Protein AF-A0A7S1U9K5-F1 (afdb_monomer)

Structure (mmCIF, N/CA/C/O backbone):
data_AF-A0A7S1U9K5-F1
#
_entry.id   AF-A0A7S1U9K5-F1
#
loop_
_atom_site.group_PDB
_atom_site.id
_atom_site.type_symbol
_atom_site.label_atom_id
_atom_site.label_alt_id
_atom_site.label_comp_id
_atom_site.label_asym_id
_atom_site.label_entity_id
_atom_site.label_seq_id
_atom_site.pdbx_PDB_ins_code
_atom_site.Cartn_x
_atom_site.Cartn_y
_atom_site.Cartn_z
_atom_site.occupancy
_atom_site.B_iso_or_equiv
_atom_site.auth_seq_id
_atom_site.auth_comp_id
_atom_site.auth_asym_id
_atom_site.auth_atom_id
_atom_site.pdbx_PDB_model_num
ATOM 1 N N . MET A 1 1 ? 33.711 -9.982 -11.109 1.00 33.00 1 MET A N 1
ATOM 2 C CA . MET A 1 1 ? 34.205 -9.141 -10.002 1.00 33.00 1 MET A CA 1
ATOM 3 C C . MET A 1 1 ? 34.050 -7.705 -10.458 1.00 33.00 1 MET A C 1
ATOM 5 O O . MET A 1 1 ? 34.796 -7.292 -11.331 1.00 33.00 1 MET A O 1
ATOM 9 N N . LEU A 1 2 ? 32.997 -7.029 -10.000 1.00 31.91 2 LEU A N 1
ATOM 10 C CA . LEU A 1 2 ? 32.741 -5.617 -10.294 1.00 31.91 2 LEU A CA 1
ATOM 11 C C . LEU A 1 2 ? 33.390 -4.796 -9.175 1.00 31.91 2 LEU A C 1
ATOM 13 O O . LEU A 1 2 ? 33.210 -5.133 -8.004 1.00 31.91 2 LEU A O 1
ATOM 17 N N . GLU A 1 3 ? 34.183 -3.787 -9.530 1.00 29.98 3 GLU A N 1
ATOM 18 C CA . GLU A 1 3 ? 34.775 -2.869 -8.554 1.00 29.98 3 GLU A CA 1
ATOM 19 C C . GLU A 1 3 ? 33.681 -2.014 -7.880 1.00 29.98 3 GLU A C 1
ATOM 21 O O . GLU A 1 3 ? 32.739 -1.589 -8.555 1.00 29.98 3 GLU A O 1
ATOM 26 N N . PRO A 1 4 ? 33.780 -1.758 -6.563 1.00 38.41 4 PRO A N 1
ATOM 27 C CA . PRO A 1 4 ? 32.801 -0.963 -5.825 1.00 38.41 4 PRO A CA 1
ATOM 28 C C . PRO A 1 4 ? 32.848 0.515 -6.241 1.00 38.41 4 PRO A C 1
ATOM 30 O O . PRO A 1 4 ? 33.920 1.120 -6.330 1.00 38.41 4 PRO A O 1
ATOM 33 N N . ARG A 1 5 ? 31.676 1.124 -6.467 1.00 48.53 5 ARG A N 1
ATOM 34 C CA . ARG A 1 5 ? 31.528 2.574 -6.671 1.00 48.53 5 ARG A CA 1
ATOM 35 C C . ARG A 1 5 ? 31.584 3.255 -5.303 1.00 48.53 5 ARG A C 1
ATOM 37 O O . ARG A 1 5 ? 30.569 3.602 -4.709 1.00 48.53 5 ARG A O 1
ATOM 44 N N . THR A 1 6 ? 32.802 3.483 -4.827 1.00 52.81 6 THR A N 1
ATOM 45 C CA . THR A 1 6 ? 33.149 3.882 -3.450 1.00 52.81 6 THR A CA 1
ATOM 46 C C . THR A 1 6 ? 32.502 5.168 -2.902 1.00 52.81 6 THR A C 1
ATOM 48 O O . THR A 1 6 ? 32.623 5.428 -1.708 1.00 52.81 6 THR A O 1
ATOM 51 N N . GLY A 1 7 ? 31.800 5.963 -3.718 1.00 56.38 7 GLY A N 1
ATOM 52 C CA . GLY A 1 7 ? 31.061 7.153 -3.270 1.00 56.38 7 GLY A CA 1
ATOM 53 C C . GLY A 1 7 ? 29.559 6.938 -3.044 1.00 56.38 7 GLY A C 1
ATOM 54 O O . GLY A 1 7 ? 29.008 7.471 -2.081 1.00 56.38 7 GLY A O 1
ATOM 55 N N . ASP A 1 8 ? 28.898 6.146 -3.893 1.00 58.78 8 ASP A N 1
ATOM 56 C CA . ASP A 1 8 ? 27.451 5.901 -3.787 1.00 58.78 8 ASP A CA 1
ATOM 57 C C . ASP A 1 8 ? 27.142 4.867 -2.695 1.00 58.78 8 ASP A C 1
ATOM 59 O O . ASP A 1 8 ? 26.154 5.008 -1.973 1.00 58.78 8 ASP A O 1
ATOM 63 N N . ASP A 1 9 ? 28.029 3.890 -2.494 1.00 68.50 9 ASP A N 1
ATOM 64 C CA . ASP A 1 9 ? 27.824 2.778 -1.559 1.00 68.50 9 ASP A CA 1
ATOM 65 C C . ASP A 1 9 ? 27.602 3.251 -0.109 1.00 68.50 9 ASP A C 1
ATOM 67 O O . ASP A 1 9 ? 26.775 2.691 0.611 1.00 68.50 9 ASP A O 1
ATOM 71 N N . ALA A 1 10 ? 28.277 4.324 0.323 1.00 73.50 10 ALA A N 1
ATOM 72 C CA . ALA A 1 10 ? 28.108 4.884 1.667 1.00 73.50 10 ALA A CA 1
ATOM 73 C C . ALA A 1 10 ? 26.711 5.497 1.868 1.00 73.50 10 ALA A C 1
ATOM 75 O O . ALA A 1 10 ? 26.058 5.257 2.884 1.00 73.50 10 ALA A O 1
ATOM 76 N N . ALA A 1 11 ? 26.213 6.244 0.877 1.00 69.38 11 ALA A N 1
ATOM 77 C CA . ALA A 1 11 ? 24.880 6.833 0.946 1.00 69.38 11 ALA A CA 1
ATOM 78 C C . ALA A 1 11 ? 23.782 5.759 0.917 1.00 69.38 11 ALA A C 1
ATOM 80 O O . ALA A 1 11 ? 22.772 5.906 1.613 1.00 69.38 11 ALA A O 1
ATOM 81 N N . GLN A 1 12 ? 23.999 4.684 0.152 1.00 70.94 12 GLN A N 1
ATOM 82 C CA . GLN A 1 12 ? 23.108 3.528 0.108 1.00 70.94 12 GLN A CA 1
ATOM 83 C C . GLN A 1 12 ? 23.080 2.776 1.443 1.00 70.94 12 GLN A C 1
ATOM 85 O O . GLN A 1 12 ? 22.001 2.484 1.958 1.00 70.94 12 GLN A O 1
ATOM 90 N N . LEU A 1 13 ? 24.253 2.523 2.033 1.00 75.69 13 LEU A N 1
ATOM 91 C CA . LEU A 1 13 ? 24.392 1.885 3.344 1.00 75.69 13 LEU A CA 1
ATOM 92 C C . LEU A 1 13 ? 23.670 2.663 4.446 1.00 75.69 13 LEU A C 1
ATOM 94 O O . LEU A 1 13 ? 22.984 2.054 5.264 1.00 75.69 13 LEU A O 1
ATOM 98 N N . ASP A 1 14 ? 23.770 3.991 4.450 1.00 74.56 14 ASP A N 1
ATOM 99 C CA . ASP A 1 14 ? 23.079 4.823 5.438 1.00 74.56 14 ASP A CA 1
ATOM 100 C C . ASP A 1 14 ? 21.552 4.723 5.320 1.00 74.56 14 ASP A C 1
ATOM 102 O O . ASP A 1 14 ? 20.873 4.577 6.333 1.00 74.56 14 ASP A O 1
ATOM 106 N N . VAL A 1 15 ? 20.997 4.744 4.099 1.00 71.12 15 VAL A N 1
ATOM 107 C CA . VAL A 1 15 ? 19.545 4.565 3.891 1.00 71.12 15 VAL A CA 1
ATOM 108 C C . VAL A 1 15 ? 19.099 3.177 4.341 1.00 71.12 15 VAL A C 1
ATOM 110 O O . VAL A 1 15 ? 18.067 3.047 4.997 1.00 71.12 15 VAL A O 1
ATOM 113 N N . CYS A 1 16 ? 19.872 2.139 4.016 1.00 74.81 16 CYS A N 1
ATOM 114 C CA . CYS A 1 16 ? 19.584 0.779 4.461 1.00 74.81 16 CYS A CA 1
ATOM 115 C C . CYS A 1 16 ? 19.591 0.670 5.992 1.00 74.81 16 CYS A C 1
ATOM 117 O O . CYS A 1 16 ? 18.677 0.066 6.543 1.00 74.81 16 CYS A O 1
ATOM 119 N N . ARG A 1 17 ? 20.546 1.305 6.684 1.00 76.69 17 ARG A N 1
ATOM 120 C CA . ARG A 1 17 ? 20.589 1.337 8.157 1.00 76.69 17 ARG A CA 1
ATOM 121 C C . ARG A 1 17 ? 19.414 2.098 8.769 1.00 76.69 17 ARG A C 1
ATOM 123 O O . ARG A 1 17 ? 18.812 1.607 9.720 1.00 76.69 17 ARG A O 1
ATOM 130 N N . GLU A 1 18 ? 19.066 3.270 8.230 1.00 75.19 18 GLU A N 1
ATOM 131 C CA . GLU A 1 18 ? 17.891 4.037 8.679 1.00 75.19 18 GLU A CA 1
ATOM 132 C C . GLU A 1 18 ? 16.603 3.203 8.510 1.00 75.19 18 GLU A C 1
ATOM 134 O O . GLU A 1 18 ? 15.740 3.190 9.390 1.00 75.19 18 GLU A O 1
ATOM 139 N N . LEU A 1 19 ? 16.498 2.436 7.419 1.00 72.56 19 LEU A N 1
ATOM 140 C CA . LEU A 1 19 ? 15.381 1.519 7.189 1.00 72.56 19 LEU A CA 1
ATOM 141 C C . LEU A 1 19 ? 15.377 0.307 8.109 1.00 72.56 19 LEU A C 1
ATOM 143 O O . LEU A 1 19 ? 14.311 -0.074 8.577 1.00 72.56 19 LEU A O 1
ATOM 147 N N . GLU A 1 20 ? 16.526 -0.310 8.370 1.00 74.44 20 GLU A N 1
ATOM 148 C CA . GLU A 1 20 ? 16.632 -1.415 9.326 1.00 74.44 20 GLU A CA 1
ATOM 149 C C . GLU A 1 20 ? 16.198 -0.972 10.725 1.00 74.44 20 GLU A C 1
ATOM 151 O O . GLU A 1 20 ? 15.461 -1.704 11.383 1.00 74.44 20 GLU A O 1
ATOM 156 N N . GLY A 1 21 ? 16.552 0.252 11.135 1.00 68.38 21 GLY A N 1
ATOM 157 C CA . GLY A 1 21 ? 16.063 0.853 12.377 1.00 68.38 21 GLY A CA 1
ATOM 158 C C . GLY A 1 21 ? 14.537 0.991 12.413 1.00 68.38 21 GLY A C 1
ATOM 159 O O . GLY A 1 21 ? 13.909 0.621 13.402 1.00 68.38 21 GLY A O 1
ATOM 160 N N . LEU A 1 22 ? 13.925 1.453 11.318 1.00 64.44 22 LEU A N 1
ATOM 161 C CA . LEU A 1 22 ? 12.466 1.587 11.202 1.00 64.44 22 LEU A CA 1
ATOM 162 C C . LEU A 1 22 ? 11.731 0.243 11.115 1.00 64.44 22 LEU A C 1
ATOM 164 O O . LEU A 1 22 ? 10.637 0.113 11.657 1.00 64.44 22 LEU A O 1
ATOM 168 N N . VAL A 1 23 ? 12.310 -0.758 10.447 1.00 65.56 23 VAL A N 1
ATOM 169 C CA . VAL A 1 23 ? 11.737 -2.111 10.366 1.00 65.56 23 VAL A CA 1
ATOM 170 C C . VAL A 1 23 ? 11.814 -2.797 11.728 1.00 65.56 23 VAL A C 1
ATOM 172 O O . VAL A 1 23 ? 10.798 -3.291 12.204 1.00 65.56 23 VAL A O 1
ATOM 175 N N . ALA A 1 24 ? 12.971 -2.755 12.396 1.00 64.12 24 ALA A N 1
ATOM 176 C CA . ALA A 1 24 ? 13.125 -3.284 13.751 1.00 64.12 24 ALA A CA 1
ATOM 177 C C . ALA A 1 24 ? 12.199 -2.572 14.748 1.00 64.12 24 ALA A C 1
ATOM 179 O O . ALA A 1 24 ? 11.659 -3.199 15.661 1.00 64.12 24 ALA A O 1
ATOM 180 N N . TRP A 1 25 ? 11.976 -1.268 14.559 1.00 60.56 25 TRP A N 1
ATOM 181 C CA . TRP A 1 25 ? 10.970 -0.535 15.313 1.00 60.56 25 TRP A CA 1
ATOM 182 C C . TRP A 1 25 ? 9.553 -1.037 15.032 1.00 60.56 25 TRP A C 1
ATOM 184 O O . TRP A 1 25 ? 8.848 -1.354 15.980 1.00 60.56 25 TRP A O 1
ATOM 194 N N . GLY A 1 26 ? 9.139 -1.157 13.768 1.00 57.16 26 GLY A N 1
ATOM 195 C CA . GLY A 1 26 ? 7.815 -1.688 13.433 1.00 57.16 26 GLY A CA 1
ATOM 196 C C . GLY A 1 26 ? 7.591 -3.072 14.050 1.00 57.16 26 GLY A C 1
ATOM 197 O O . GLY A 1 26 ? 6.560 -3.320 14.672 1.00 57.16 26 GLY A O 1
ATOM 198 N N . ASP A 1 27 ? 8.596 -3.943 13.973 1.00 52.94 27 ASP A N 1
ATOM 199 C CA . ASP A 1 27 ? 8.534 -5.288 14.547 1.00 52.94 27 ASP A CA 1
ATOM 200 C C . ASP A 1 27 ? 8.436 -5.274 16.087 1.00 52.94 27 ASP A C 1
ATOM 202 O O . ASP A 1 27 ? 7.728 -6.105 16.658 1.00 52.94 27 ASP A O 1
ATOM 206 N N . SER A 1 28 ? 9.085 -4.318 16.767 1.00 53.06 28 SER A N 1
ATOM 207 C CA . SER A 1 28 ? 9.100 -4.221 18.240 1.00 53.06 28 SER A CA 1
ATOM 208 C C . SER A 1 28 ? 7.936 -3.427 18.841 1.00 53.06 28 SER A C 1
ATOM 210 O O . SER A 1 28 ? 7.425 -3.812 19.889 1.00 53.06 28 SER A O 1
ATOM 212 N N . ALA A 1 29 ? 7.485 -2.353 18.192 1.00 47.97 29 ALA A N 1
ATOM 213 C CA . ALA A 1 29 ? 6.406 -1.490 18.674 1.00 47.97 29 ALA A CA 1
ATOM 214 C C . ALA A 1 29 ? 5.014 -2.100 18.490 1.00 47.97 29 ALA A C 1
ATOM 216 O O . ALA A 1 29 ? 4.069 -1.678 19.154 1.00 47.97 29 ALA A O 1
ATOM 217 N N . HIS A 1 30 ? 4.877 -3.084 17.600 1.00 45.81 30 HIS A N 1
ATOM 218 C CA . HIS A 1 30 ? 3.568 -3.622 17.253 1.00 45.81 30 HIS A CA 1
ATOM 219 C C . HIS A 1 30 ? 3.383 -5.119 17.442 1.00 45.81 30 HIS A C 1
ATOM 221 O O . HIS A 1 30 ? 2.262 -5.574 17.237 1.00 45.81 30 HIS A O 1
ATOM 227 N N . GLY A 1 31 ? 4.414 -5.914 17.757 1.00 36.41 31 GLY A N 1
ATOM 228 C CA . GLY A 1 31 ? 4.261 -7.364 17.608 1.00 36.41 31 GLY A CA 1
ATOM 229 C C . GLY A 1 31 ? 3.650 -7.679 16.234 1.00 36.41 31 GLY A C 1
ATOM 230 O O . GLY A 1 31 ? 2.678 -8.416 16.133 1.00 36.41 31 GLY A O 1
ATOM 231 N N . LEU A 1 32 ? 4.137 -7.040 15.158 1.00 40.50 32 LEU A N 1
ATOM 232 C CA . LEU A 1 32 ? 3.556 -7.166 13.808 1.00 40.50 32 LEU A CA 1
ATOM 233 C C . LEU A 1 32 ? 3.624 -8.606 13.280 1.00 40.50 32 LEU A C 1
ATOM 235 O O . LEU A 1 32 ? 2.853 -8.977 12.393 1.00 40.50 32 LEU A O 1
ATOM 239 N N . GLY A 1 33 ? 4.481 -9.435 13.884 1.00 38.38 33 GLY A N 1
ATOM 240 C CA . GLY A 1 33 ? 4.427 -10.886 13.767 1.00 38.38 33 GLY A CA 1
ATOM 241 C C . GLY A 1 33 ? 3.076 -11.460 14.199 1.00 38.38 33 GLY A C 1
ATOM 242 O O . GLY A 1 33 ? 2.558 -12.303 13.49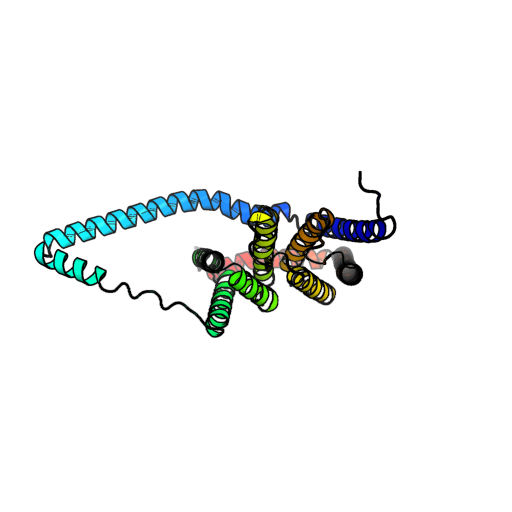1 1.00 38.38 33 GLY A O 1
ATOM 243 N N . GLU A 1 34 ? 2.456 -10.958 15.268 1.00 37.66 34 GLU A N 1
ATOM 244 C CA . GLU A 1 34 ? 1.135 -11.351 15.775 1.00 37.66 34 GLU A CA 1
ATOM 245 C C . GLU A 1 34 ? -0.034 -10.578 15.156 1.00 37.66 34 GLU A C 1
ATOM 247 O O . GLU A 1 34 ? -1.129 -11.114 15.133 1.00 37.66 34 GLU A O 1
ATOM 252 N N . ALA A 1 35 ? 0.129 -9.373 14.601 1.00 39.28 35 ALA A N 1
ATOM 253 C CA . ALA A 1 35 ? -0.955 -8.695 13.863 1.00 39.28 35 ALA A CA 1
ATOM 254 C C . ALA A 1 35 ? -1.113 -9.244 12.426 1.00 39.28 35 ALA A C 1
ATOM 256 O O . ALA A 1 35 ? -2.222 -9.493 11.953 1.00 39.28 35 ALA A O 1
ATOM 257 N N . SER A 1 36 ? 0.006 -9.533 11.753 1.00 38.38 36 SER A N 1
ATOM 258 C CA . SER A 1 36 ? 0.017 -10.242 10.467 1.00 38.38 36 SER A CA 1
ATOM 259 C C . SER A 1 36 ? -0.261 -11.739 10.650 1.00 38.38 36 SER A C 1
ATOM 261 O O . SER A 1 36 ? -1.028 -12.319 9.878 1.00 38.38 36 SER A O 1
ATOM 263 N N . ALA A 1 37 ? 0.259 -12.367 11.719 1.00 38.47 37 ALA A N 1
ATOM 264 C CA . ALA A 1 37 ? -0.172 -13.713 12.080 1.00 38.47 37 ALA A CA 1
ATOM 265 C C . ALA A 1 37 ? -1.585 -13.736 12.645 1.00 38.47 37 ALA A C 1
ATOM 267 O O . ALA A 1 37 ? -2.216 -14.739 12.430 1.00 38.47 37 ALA A O 1
ATOM 268 N N . SER A 1 38 ? -2.160 -12.709 13.272 1.00 38.88 38 SER A N 1
ATOM 269 C CA . SER A 1 38 ? -3.581 -12.746 13.663 1.00 38.88 38 SER A CA 1
ATOM 270 C C . SER A 1 38 ? -4.474 -12.575 12.445 1.00 38.88 38 SER A C 1
ATOM 272 O O . SER A 1 38 ? -5.377 -13.378 12.282 1.00 38.88 38 SER A O 1
ATOM 274 N N . LEU A 1 39 ? -4.162 -11.707 11.479 1.00 39.94 39 LEU A N 1
ATOM 275 C CA . LEU A 1 39 ? -4.858 -11.732 10.182 1.00 39.94 39 LEU A CA 1
ATOM 276 C C . LEU A 1 39 ? -4.681 -13.081 9.439 1.00 39.94 39 LEU A C 1
ATOM 278 O O . LEU A 1 39 ? -5.606 -13.535 8.767 1.00 39.94 39 LEU A O 1
ATOM 282 N N . GLY A 1 40 ? -3.544 -13.771 9.611 1.00 37.84 40 GLY A N 1
ATOM 283 C CA . GLY A 1 40 ? -3.282 -15.123 9.084 1.00 37.84 40 GLY A CA 1
ATOM 284 C C . GLY A 1 40 ? -3.789 -16.310 9.934 1.00 37.84 40 GLY A C 1
ATOM 285 O O . GLY A 1 40 ? -3.977 -17.405 9.410 1.00 37.84 40 GLY A O 1
ATOM 286 N N . VAL A 1 41 ? -4.044 -16.119 11.229 1.00 38.00 41 VAL A N 1
ATOM 287 C CA . VAL A 1 41 ? -4.535 -17.108 12.216 1.00 38.00 41 VAL A CA 1
ATOM 288 C C . VAL A 1 41 ? -6.059 -17.035 12.305 1.00 38.00 41 VAL A C 1
ATOM 290 O O . VAL A 1 41 ? -6.718 -18.053 12.522 1.00 38.00 41 VAL A O 1
ATOM 293 N N . TRP A 1 42 ? -6.637 -15.870 12.003 1.00 41.41 42 TRP A N 1
ATOM 294 C CA . TRP A 1 42 ? -8.034 -15.752 11.601 1.00 41.41 42 TRP A CA 1
ATOM 295 C C . TRP A 1 42 ? -8.258 -16.515 10.293 1.00 41.41 42 TRP A C 1
ATOM 297 O O . TRP A 1 42 ? -9.177 -17.316 10.228 1.00 41.41 42 TRP A O 1
ATOM 307 N N . ALA A 1 43 ? -7.370 -16.390 9.299 1.00 38.78 43 ALA A N 1
ATOM 308 C CA . ALA A 1 43 ? -7.485 -17.160 8.059 1.00 38.78 43 ALA A CA 1
ATOM 309 C C . ALA A 1 43 ? -7.346 -18.681 8.276 1.00 38.78 43 ALA A C 1
ATOM 311 O O . ALA A 1 43 ? -8.148 -19.431 7.744 1.00 38.78 43 ALA A O 1
ATOM 312 N N . SER A 1 44 ? -6.405 -19.170 9.091 1.00 39.28 44 SER A N 1
ATOM 313 C CA . SER A 1 44 ? -6.182 -20.623 9.225 1.00 39.28 44 SER A CA 1
ATOM 314 C C . SER A 1 44 ? -7.169 -21.353 10.147 1.00 39.28 44 SER A C 1
ATOM 316 O O . SER A 1 44 ? -7.506 -22.505 9.869 1.00 39.28 44 SER A O 1
ATOM 318 N N . SER A 1 45 ? -7.681 -20.706 11.203 1.00 43.44 45 SER A N 1
ATOM 319 C CA . SER A 1 45 ? -8.745 -21.289 12.040 1.00 43.44 45 SER A CA 1
ATOM 320 C C . SER A 1 45 ? -10.143 -21.100 11.434 1.00 43.44 45 SER A C 1
ATOM 322 O O . SER A 1 45 ? -10.985 -21.995 11.559 1.00 43.44 45 SER A O 1
ATOM 324 N N . GLU A 1 46 ? -10.387 -20.009 10.691 1.00 46.66 46 GLU A N 1
ATOM 325 C CA . GLU A 1 46 ? -11.619 -19.847 9.915 1.00 46.66 46 GLU A CA 1
ATOM 326 C C . GLU A 1 46 ? -11.614 -20.652 8.616 1.00 46.66 46 GLU A C 1
ATOM 328 O O . GLU A 1 46 ? -12.692 -21.052 8.208 1.00 46.66 46 GLU A O 1
ATOM 333 N N . ASP A 1 47 ? -10.484 -20.964 7.973 1.00 44.78 47 ASP A N 1
ATOM 334 C CA . ASP A 1 47 ? -10.474 -21.788 6.749 1.00 44.78 47 ASP A CA 1
ATOM 335 C C . ASP A 1 47 ? -10.925 -23.232 7.028 1.00 44.78 47 ASP A C 1
ATOM 337 O O . ASP A 1 47 ? -11.579 -23.857 6.188 1.00 44.78 47 ASP A O 1
ATOM 341 N N . GLU A 1 48 ? -10.674 -23.771 8.228 1.00 50.81 48 GLU A N 1
ATOM 342 C CA . GLU A 1 48 ? -11.225 -25.070 8.637 1.00 50.81 48 GLU A CA 1
ATOM 343 C C . GLU A 1 48 ? -12.737 -25.017 8.917 1.00 50.81 48 GLU A C 1
ATOM 345 O O . GLU A 1 48 ? -13.465 -25.957 8.569 1.00 50.81 48 GLU A O 1
ATOM 350 N N . LEU A 1 49 ? -13.228 -23.928 9.514 1.00 52.38 49 LEU A N 1
ATOM 351 C CA . LEU A 1 49 ? -14.656 -23.696 9.770 1.00 52.38 49 LEU A CA 1
ATOM 352 C C . LEU A 1 49 ? -15.415 -23.360 8.475 1.00 52.38 49 LEU A C 1
ATOM 354 O O . LEU A 1 49 ? -16.438 -23.975 8.188 1.00 52.38 49 LEU A O 1
ATOM 358 N N . ALA A 1 50 ? -14.859 -22.504 7.624 1.00 54.91 50 ALA A N 1
ATOM 359 C CA . ALA A 1 50 ? -15.366 -22.133 6.310 1.00 54.91 50 ALA A CA 1
ATOM 360 C C . ALA A 1 50 ? -15.308 -23.302 5.322 1.00 54.91 50 ALA A C 1
ATOM 362 O O . ALA A 1 50 ? -16.200 -23.433 4.494 1.00 54.91 50 ALA A O 1
ATOM 363 N N . SER A 1 51 ? -14.336 -24.215 5.425 1.00 62.16 51 SER A N 1
ATOM 364 C CA . SER A 1 51 ? -14.331 -25.472 4.657 1.00 62.16 51 SER A CA 1
ATOM 365 C C . SER A 1 51 ? -15.488 -26.392 5.063 1.00 62.16 51 SER A C 1
ATOM 367 O O . SER A 1 51 ? -16.139 -27.002 4.207 1.00 62.16 51 SER A O 1
ATOM 369 N N . LYS A 1 52 ? -15.805 -26.469 6.363 1.00 70.00 52 LYS A N 1
ATOM 370 C CA . LYS A 1 52 ? -16.957 -27.236 6.867 1.00 70.00 52 LYS A CA 1
ATOM 371 C C . LYS A 1 52 ? -18.285 -26.572 6.497 1.00 70.00 52 LYS A C 1
ATOM 373 O O . LYS A 1 52 ? -19.198 -27.274 6.057 1.00 70.00 52 LYS A O 1
ATOM 378 N N . ASP A 1 53 ? -18.377 -25.251 6.581 1.00 70.50 53 ASP A N 1
ATOM 379 C CA . ASP A 1 53 ? -19.592 -24.506 6.252 1.00 70.50 53 ASP A CA 1
ATOM 380 C C . ASP A 1 53 ? -19.816 -24.382 4.741 1.00 70.50 53 ASP A C 1
ATOM 382 O O . ASP A 1 53 ? -20.942 -24.562 4.289 1.00 70.50 53 ASP A O 1
ATOM 386 N N . ALA A 1 54 ? -18.767 -24.264 3.924 1.00 70.06 54 ALA A N 1
ATOM 387 C CA . ALA A 1 54 ? -18.871 -24.344 2.466 1.00 70.06 54 ALA A CA 1
ATOM 388 C C . ALA A 1 54 ? -19.316 -25.738 2.000 1.00 70.06 54 ALA A C 1
ATOM 390 O O . ALA A 1 54 ? -20.094 -25.856 1.053 1.00 70.06 54 ALA A O 1
ATOM 391 N N . ARG A 1 55 ? -18.877 -26.813 2.675 1.00 77.88 55 ARG A N 1
ATOM 392 C CA . ARG A 1 55 ? -19.380 -28.175 2.413 1.00 77.88 55 ARG A CA 1
ATOM 393 C C . ARG A 1 55 ? -20.853 -28.315 2.795 1.00 77.88 55 ARG A C 1
ATOM 395 O O . ARG A 1 55 ? -21.606 -28.920 2.033 1.00 77.88 55 ARG A O 1
ATOM 402 N N . ARG A 1 56 ? -21.276 -27.743 3.927 1.00 79.06 56 ARG A N 1
ATOM 403 C CA . ARG A 1 56 ? -22.685 -27.730 4.363 1.00 79.06 56 ARG A CA 1
ATOM 404 C C . ARG A 1 56 ? -23.564 -26.903 3.429 1.00 79.06 56 ARG A C 1
ATOM 406 O O . ARG A 1 56 ? -24.626 -27.372 3.035 1.00 79.06 56 ARG A O 1
ATOM 413 N N . GLU A 1 57 ? -23.105 -25.731 3.003 1.00 83.00 57 GLU A N 1
ATOM 414 C CA . GLU A 1 57 ? -23.821 -24.869 2.062 1.00 83.00 57 GLU A CA 1
ATOM 415 C C . GLU A 1 57 ? -23.898 -25.502 0.665 1.00 83.00 57 GLU A C 1
ATOM 417 O O . GLU A 1 57 ? -24.951 -25.477 0.027 1.00 83.00 57 GLU A O 1
ATOM 422 N N . ALA A 1 58 ? -22.823 -26.143 0.192 1.00 82.56 58 ALA A N 1
ATOM 423 C CA . ALA A 1 58 ? -22.835 -26.891 -1.064 1.00 82.56 58 ALA A CA 1
ATOM 424 C C . ALA A 1 58 ? -23.803 -28.083 -1.013 1.00 82.56 58 ALA A C 1
ATOM 426 O O . ALA A 1 58 ? -24.495 -28.353 -1.997 1.00 82.56 58 ALA A O 1
ATOM 427 N N . LEU A 1 59 ? -23.885 -28.774 0.128 1.00 85.75 59 LEU A N 1
ATOM 428 C CA . LEU A 1 59 ? -24.821 -29.877 0.334 1.00 85.75 59 LEU A CA 1
ATOM 429 C C . LEU A 1 59 ? -26.273 -29.378 0.407 1.00 85.75 59 LEU A C 1
ATOM 431 O O . LEU A 1 59 ? -27.139 -29.949 -0.249 1.00 85.75 59 LEU A O 1
ATOM 435 N N . ALA A 1 60 ? -26.529 -28.265 1.098 1.00 85.00 60 ALA A N 1
ATOM 436 C CA . ALA A 1 60 ? -27.843 -27.625 1.143 1.00 85.00 60 ALA A CA 1
ATOM 437 C C . ALA A 1 60 ? -28.297 -27.134 -0.243 1.00 85.00 60 ALA A C 1
ATOM 439 O O . ALA A 1 60 ? -29.441 -27.360 -0.633 1.00 85.00 60 ALA A O 1
ATOM 440 N N . LYS A 1 61 ? -27.397 -26.533 -1.036 1.00 85.19 61 LYS A N 1
ATOM 441 C CA . LYS A 1 61 ? -27.685 -26.133 -2.425 1.00 85.19 61 LYS A CA 1
ATOM 442 C C . LYS A 1 61 ? -27.989 -27.332 -3.319 1.00 85.19 61 LYS A C 1
ATOM 444 O O . LYS A 1 61 ? -28.901 -27.246 -4.135 1.00 85.19 61 LYS A O 1
ATOM 449 N N . ARG A 1 62 ? -27.262 -28.446 -3.162 1.00 89.81 62 ARG A N 1
ATOM 450 C CA . ARG A 1 62 ? -27.552 -29.691 -3.893 1.00 89.81 62 ARG A CA 1
ATOM 451 C C . ARG A 1 62 ? -28.920 -30.252 -3.526 1.00 89.81 62 ARG A C 1
ATOM 453 O O . ARG A 1 62 ? -29.693 -30.523 -4.432 1.00 89.81 62 ARG A O 1
ATOM 460 N N . LEU A 1 63 ? -29.243 -30.335 -2.236 1.00 89.38 63 LEU A N 1
ATOM 461 C CA . LEU A 1 63 ? -30.546 -30.819 -1.772 1.00 89.38 63 LEU A CA 1
ATOM 462 C C . LEU A 1 63 ? -31.698 -29.935 -2.261 1.00 89.38 63 LEU A C 1
ATOM 464 O O . LEU A 1 63 ? -32.707 -30.452 -2.727 1.00 89.38 63 LEU A O 1
ATOM 468 N N . MET A 1 64 ? -31.538 -28.611 -2.221 1.00 87.81 64 MET A N 1
ATOM 469 C CA . MET A 1 64 ? -32.545 -27.678 -2.740 1.00 87.81 64 MET A CA 1
ATOM 470 C C . MET A 1 64 ? -32.723 -27.806 -4.257 1.00 87.81 64 MET A C 1
ATOM 472 O O . MET A 1 64 ? -33.849 -27.766 -4.749 1.00 87.81 64 MET A O 1
ATOM 476 N N . GLU A 1 65 ? -31.638 -27.984 -5.014 1.00 86.00 65 GLU A N 1
ATOM 477 C CA . GLU A 1 65 ? -31.722 -28.182 -6.464 1.00 86.00 65 GLU A CA 1
ATOM 478 C C . GLU A 1 65 ? -32.318 -29.556 -6.814 1.00 86.00 65 GLU A C 1
ATOM 480 O O . GLU A 1 65 ? -33.110 -29.652 -7.747 1.00 86.00 65 GLU A O 1
ATOM 485 N N . GLU A 1 66 ? -32.022 -30.604 -6.042 1.00 88.25 66 GLU A N 1
ATOM 486 C CA . GLU A 1 66 ? -32.638 -31.930 -6.183 1.00 88.25 66 GLU A CA 1
ATOM 487 C C . GLU A 1 66 ? -34.137 -31.898 -5.867 1.00 88.25 66 GLU A C 1
ATOM 489 O O . GLU A 1 66 ? -34.933 -32.403 -6.658 1.00 88.25 66 GLU A O 1
ATOM 494 N N . GLN A 1 67 ? -34.544 -31.243 -4.776 1.00 84.38 67 GLN A N 1
ATOM 495 C CA . GLN A 1 67 ? -35.957 -31.047 -4.431 1.00 84.38 67 GLN A CA 1
ATOM 496 C C . GLN A 1 67 ? -36.690 -30.238 -5.500 1.00 84.38 67 GLN A C 1
ATOM 498 O O . GLN A 1 67 ? -37.789 -30.601 -5.915 1.00 84.38 67 GLN A O 1
ATOM 503 N N . LYS A 1 68 ? -36.063 -29.175 -6.007 1.00 81.19 68 LYS A N 1
ATOM 504 C CA . LYS A 1 68 ? -36.606 -28.380 -7.107 1.00 81.19 68 LYS A CA 1
ATOM 505 C C . LYS A 1 68 ? -36.741 -29.205 -8.385 1.00 81.19 68 LYS A C 1
ATOM 507 O O . LYS A 1 68 ? -37.757 -29.099 -9.062 1.00 81.19 68 LYS A O 1
ATOM 512 N N . GLN A 1 69 ? -35.756 -30.034 -8.725 1.00 78.38 69 GLN A N 1
ATOM 513 C CA . GLN A 1 69 ? -35.847 -30.926 -9.881 1.00 78.38 69 GLN A CA 1
ATOM 514 C C . GLN A 1 69 ? -36.925 -31.996 -9.702 1.00 78.38 69 GLN A C 1
ATOM 516 O O . GLN A 1 69 ? -37.617 -32.296 -10.669 1.00 78.38 69 GLN A O 1
ATOM 521 N N . ALA A 1 70 ? -37.089 -32.554 -8.502 1.00 81.75 70 ALA A N 1
ATOM 522 C CA . ALA A 1 70 ? -38.150 -33.512 -8.201 1.00 81.75 70 ALA A CA 1
ATOM 523 C C . ALA A 1 70 ? -39.536 -32.866 -8.347 1.00 81.75 70 ALA A C 1
ATOM 525 O O . ALA A 1 70 ? -40.366 -33.378 -9.094 1.00 81.75 70 ALA A O 1
ATOM 526 N N . TYR A 1 71 ? -39.732 -31.687 -7.749 1.00 75.94 71 TYR A N 1
ATOM 527 C CA . TYR A 1 71 ? -40.961 -30.906 -7.885 1.00 75.94 71 TYR A CA 1
ATOM 528 C C . TYR A 1 71 ? -41.273 -30.592 -9.351 1.00 75.94 71 TYR A C 1
ATOM 530 O O . TYR A 1 71 ? -42.387 -30.819 -9.818 1.00 75.94 71 TYR A O 1
ATOM 538 N N . LEU A 1 72 ? -40.273 -30.125 -10.106 1.00 69.31 72 LEU A N 1
ATOM 539 C CA . LEU A 1 72 ? -40.436 -29.812 -11.524 1.00 69.31 72 LEU A CA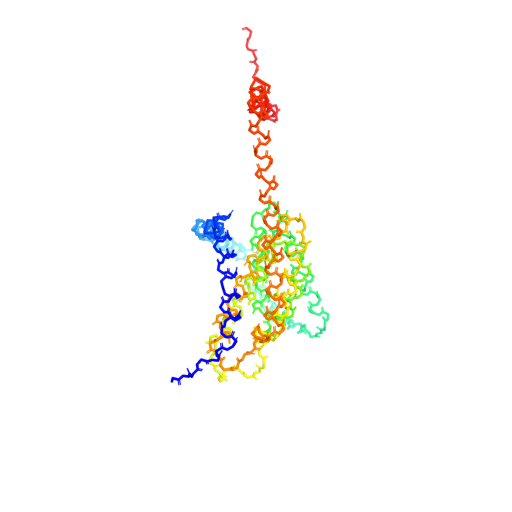 1
ATOM 540 C C . LEU A 1 72 ? -40.755 -31.053 -12.366 1.00 69.31 72 LEU A C 1
ATOM 542 O O . LEU A 1 72 ? -41.571 -30.938 -13.266 1.00 69.31 72 LEU A O 1
ATOM 546 N N . ARG A 1 73 ? -40.180 -32.230 -12.081 1.00 75.38 73 ARG A N 1
ATOM 547 C CA . ARG A 1 73 ? -40.524 -33.480 -12.792 1.00 75.38 73 ARG A CA 1
ATOM 548 C C . ARG A 1 73 ? -41.956 -33.935 -12.530 1.00 75.38 73 ARG A C 1
ATOM 550 O O . ARG A 1 73 ? -42.554 -34.563 -13.394 1.00 75.38 73 ARG A O 1
ATOM 557 N N . GLU A 1 74 ? -42.468 -33.660 -11.337 1.00 79.81 74 GLU A N 1
ATOM 558 C CA . GLU A 1 74 ? -43.802 -34.082 -10.917 1.00 79.81 74 GLU A CA 1
ATOM 559 C C . GLU A 1 74 ? -44.895 -33.098 -11.373 1.00 79.81 74 GLU A C 1
ATOM 561 O O . GLU A 1 74 ? -46.018 -33.516 -11.634 1.00 79.81 74 GLU A O 1
ATOM 566 N N . HIS A 1 75 ? -44.563 -31.808 -11.532 1.00 75.00 75 HIS A N 1
ATOM 567 C CA . HIS A 1 75 ? -45.552 -30.743 -11.760 1.00 75.00 75 HIS A CA 1
ATOM 568 C C . HIS A 1 75 ? -45.419 -30.012 -13.105 1.00 75.00 75 HIS A C 1
ATOM 570 O O . HIS A 1 75 ? -46.365 -29.350 -13.523 1.00 75.00 75 HIS A O 1
ATOM 576 N N . VAL A 1 76 ? -44.274 -30.100 -13.790 1.00 63.47 76 VAL A N 1
ATOM 577 C CA . VAL A 1 76 ? -44.037 -29.440 -15.083 1.00 63.47 76 VAL A CA 1
ATOM 578 C C . VAL A 1 76 ? -43.697 -30.516 -16.109 1.00 63.47 76 VAL A C 1
ATOM 580 O O . VAL A 1 76 ? -42.669 -31.185 -16.010 1.00 63.47 76 VAL A O 1
ATOM 583 N N . GLY A 1 77 ? -44.580 -30.714 -17.089 1.00 65.25 77 GLY A N 1
ATOM 584 C CA . GLY A 1 77 ? -44.383 -31.703 -18.148 1.00 65.25 77 GLY A CA 1
ATOM 585 C C . GLY A 1 77 ? -43.014 -31.540 -18.820 1.00 65.25 77 GLY A C 1
ATOM 586 O O . GLY A 1 77 ? -42.570 -30.426 -19.097 1.00 65.25 77 GLY A O 1
ATOM 587 N N . VAL A 1 78 ? -42.336 -32.664 -19.080 1.00 59.03 78 VAL A N 1
ATOM 588 C CA . VAL A 1 78 ? -40.939 -32.737 -19.562 1.00 59.03 78 VAL A CA 1
ATOM 589 C C . VAL A 1 78 ? -40.687 -31.911 -20.840 1.00 59.03 78 VAL A C 1
ATOM 591 O O . VAL A 1 78 ? -39.555 -31.490 -21.088 1.00 59.03 78 VAL A O 1
ATOM 594 N N . GLU A 1 79 ? -41.728 -31.631 -21.625 1.00 58.56 79 GLU A N 1
ATOM 595 C CA . GLU A 1 79 ? -41.644 -30.898 -22.892 1.00 58.56 79 GLU A CA 1
ATOM 596 C C . GLU A 1 79 ? -41.483 -29.372 -22.722 1.00 58.56 79 GLU A C 1
ATOM 598 O O . GLU A 1 79 ? -40.658 -28.776 -23.417 1.00 58.56 79 GLU A O 1
ATOM 603 N N . GLU A 1 80 ? -42.130 -28.731 -21.739 1.00 56.50 80 GLU A N 1
ATOM 604 C CA . GLU A 1 80 ? -42.011 -27.270 -21.523 1.00 56.50 80 GLU A CA 1
ATOM 605 C C . GLU A 1 80 ? -40.621 -26.856 -20.999 1.00 56.50 80 GLU A C 1
ATOM 607 O O . GLU A 1 80 ? -40.153 -25.726 -21.183 1.00 56.50 80 GLU A O 1
ATOM 612 N N . TRP A 1 81 ? -39.901 -27.789 -20.370 1.00 56.72 81 TRP A N 1
ATOM 613 C CA . TRP A 1 81 ? -38.591 -27.515 -19.781 1.00 56.72 81 TRP A CA 1
ATOM 614 C C . TRP A 1 81 ? -37.472 -27.386 -20.828 1.00 56.72 81 TRP A C 1
ATOM 616 O O . TRP A 1 81 ? -36.544 -26.584 -20.658 1.00 56.72 81 TRP A O 1
ATOM 626 N N . GLN A 1 82 ? -37.554 -28.128 -21.939 1.00 58.66 82 GLN A N 1
ATOM 627 C CA . GLN A 1 82 ? -36.553 -28.058 -23.010 1.00 58.66 82 GLN A CA 1
ATOM 628 C C . GLN A 1 82 ? -36.621 -26.721 -23.770 1.00 58.66 82 GLN A C 1
ATOM 630 O O . GLN A 1 82 ? -35.579 -26.151 -24.122 1.00 58.66 82 GLN A O 1
ATOM 635 N N . GLU A 1 83 ? -37.816 -26.146 -23.928 1.00 56.59 83 GLU A N 1
ATOM 636 C CA . GLU A 1 83 ? -37.987 -24.807 -24.498 1.00 56.59 83 GLU A CA 1
ATOM 637 C C . GLU A 1 83 ? -37.444 -23.712 -23.567 1.00 56.59 83 GLU A C 1
ATOM 639 O O . GLU A 1 83 ? -36.646 -22.876 -24.000 1.00 56.59 83 GLU A O 1
ATOM 644 N N . ALA A 1 84 ? -37.728 -23.757 -22.262 1.00 56.66 84 ALA A N 1
ATOM 645 C CA . ALA A 1 84 ? -37.211 -22.761 -21.317 1.00 56.66 84 ALA A CA 1
ATOM 646 C C . ALA A 1 84 ? -35.669 -22.784 -21.186 1.00 56.66 84 ALA A C 1
ATOM 648 O O . ALA A 1 84 ? -35.016 -21.734 -21.084 1.00 56.66 84 ALA A O 1
ATOM 649 N N . ALA A 1 85 ? -35.056 -23.973 -21.230 1.00 56.88 85 ALA A N 1
ATOM 650 C CA . ALA A 1 85 ? -33.601 -24.128 -21.192 1.00 56.88 85 ALA A CA 1
ATOM 651 C C . ALA A 1 85 ? -32.917 -23.640 -22.485 1.00 56.88 85 ALA A C 1
ATOM 653 O O . ALA A 1 85 ? -31.807 -23.092 -22.435 1.00 56.88 85 ALA A O 1
ATOM 654 N N . SER A 1 86 ? -33.579 -23.776 -23.639 1.00 55.28 86 SER A N 1
ATOM 655 C CA . SER A 1 86 ? -33.060 -23.296 -24.926 1.00 55.28 86 SER A CA 1
ATOM 656 C C . SER A 1 86 ? -33.130 -21.765 -25.065 1.00 55.28 86 SER A C 1
ATOM 658 O O . SER A 1 86 ? -32.198 -21.155 -25.602 1.00 55.28 86 SER A O 1
ATOM 660 N N . VAL A 1 87 ? -34.133 -21.111 -24.464 1.00 51.78 87 VAL A N 1
ATOM 661 C CA . VAL A 1 87 ? -34.258 -19.640 -24.429 1.00 51.78 87 VAL A CA 1
ATOM 662 C C . VAL A 1 87 ? -33.157 -18.984 -23.579 1.00 51.78 87 VAL A C 1
ATOM 664 O O . VAL A 1 87 ? -32.612 -17.944 -23.963 1.00 51.78 87 VAL A O 1
ATOM 667 N N . LYS A 1 88 ? -32.722 -19.615 -22.476 1.00 47.31 88 LYS A N 1
ATOM 668 C CA . LYS A 1 88 ? -31.623 -19.095 -21.632 1.00 47.31 88 LYS A CA 1
ATOM 669 C C . LYS A 1 88 ? -30.246 -19.111 -22.307 1.00 47.31 88 LYS A C 1
ATOM 671 O O . LYS A 1 88 ? -29.394 -18.300 -21.944 1.00 47.31 88 LYS A O 1
ATOM 676 N N . ARG A 1 89 ? -30.010 -19.956 -23.320 1.00 51.00 89 ARG A N 1
ATOM 677 C CA . ARG A 1 89 ? -28.731 -19.966 -24.065 1.00 51.00 89 ARG A CA 1
ATOM 678 C C . ARG A 1 89 ? -28.581 -18.800 -25.049 1.00 51.00 89 ARG A C 1
ATOM 680 O O . ARG A 1 89 ? -27.453 -18.471 -25.405 1.00 51.00 89 ARG A O 1
ATOM 687 N N . ARG A 1 90 ? -29.673 -18.136 -25.451 1.00 44.59 90 ARG A N 1
ATOM 688 C CA . ARG A 1 90 ? -29.641 -17.045 -26.448 1.00 44.59 90 ARG A CA 1
ATOM 689 C C . ARG A 1 90 ? -29.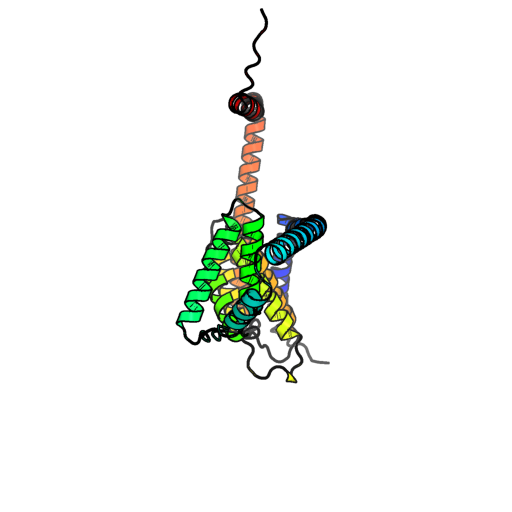420 -15.640 -25.871 1.00 44.59 90 ARG A C 1
ATOM 691 O O . ARG A 1 90 ? -29.242 -14.705 -26.640 1.00 44.59 90 ARG A O 1
ATOM 698 N N . ARG A 1 91 ? -29.354 -15.474 -24.543 1.00 45.28 91 ARG A N 1
ATOM 699 C CA . ARG A 1 91 ? -29.051 -14.184 -23.884 1.00 45.28 91 ARG A CA 1
ATOM 700 C C . ARG A 1 91 ? -27.684 -14.156 -23.195 1.00 45.28 91 ARG A C 1
ATOM 702 O O . ARG A 1 91 ? -27.539 -13.605 -22.110 1.00 45.28 91 ARG A O 1
ATOM 709 N N . ARG A 1 92 ? -26.646 -14.703 -23.832 1.00 45.16 92 ARG A N 1
ATOM 710 C CA . ARG A 1 92 ? -25.274 -14.251 -23.556 1.00 45.16 92 ARG A CA 1
ATOM 711 C C . ARG A 1 92 ? -25.056 -12.947 -24.317 1.00 45.16 92 ARG A C 1
ATOM 713 O O . ARG A 1 92 ? -24.442 -12.934 -25.376 1.00 45.16 92 ARG A O 1
ATOM 720 N N . THR A 1 93 ? -25.598 -11.851 -23.792 1.00 43.06 93 THR A N 1
ATOM 721 C CA . THR A 1 93 ? -25.094 -10.520 -24.133 1.00 43.06 93 THR A CA 1
ATOM 722 C C . THR A 1 93 ? -23.611 -10.528 -23.794 1.00 43.06 93 THR A C 1
ATOM 724 O O . THR A 1 93 ? -23.244 -10.648 -22.625 1.00 43.06 93 THR A O 1
ATOM 727 N N . THR A 1 94 ? -22.757 -10.489 -24.813 1.00 44.53 94 THR A N 1
ATOM 728 C CA . THR A 1 94 ? -21.325 -10.247 -24.642 1.00 44.53 94 THR A CA 1
ATOM 729 C C . THR A 1 94 ? -21.165 -9.044 -23.714 1.00 44.53 94 THR A C 1
ATOM 731 O O . THR A 1 94 ? -21.753 -8.001 -24.022 1.00 44.53 94 THR A O 1
ATOM 734 N N . PRO A 1 95 ? -20.452 -9.163 -22.577 1.00 45.97 95 PRO A N 1
ATOM 735 C CA . PRO A 1 95 ? -20.256 -8.034 -21.686 1.00 45.97 95 PRO A CA 1
ATOM 736 C C . PRO A 1 95 ? -19.620 -6.921 -22.509 1.00 45.97 95 PRO A C 1
ATOM 738 O O . PRO A 1 95 ? -18.570 -7.111 -23.126 1.00 45.97 95 PRO A O 1
ATOM 741 N N . ARG A 1 96 ? -20.337 -5.799 -22.599 1.00 45.84 96 ARG A N 1
ATOM 742 C CA . ARG A 1 96 ? -19.910 -4.597 -23.307 1.00 45.84 96 ARG A CA 1
ATOM 743 C C . ARG A 1 96 ? -18.524 -4.267 -22.762 1.00 45.84 96 ARG A C 1
ATOM 745 O O . ARG A 1 96 ? -18.388 -4.000 -21.572 1.00 45.84 96 ARG A O 1
ATOM 752 N N . ALA A 1 97 ? -17.495 -4.414 -23.593 1.00 44.34 97 ALA A N 1
ATOM 753 C CA . ALA A 1 97 ? -16.127 -4.181 -23.167 1.00 44.34 97 ALA A CA 1
ATOM 754 C C . ALA A 1 97 ? -16.042 -2.738 -22.662 1.00 44.34 97 ALA A C 1
ATOM 756 O O . ALA A 1 97 ? -16.213 -1.808 -23.449 1.00 44.34 97 ALA A O 1
ATOM 757 N N . PHE A 1 98 ? -15.833 -2.569 -21.356 1.00 48.09 98 PHE A N 1
ATOM 758 C CA . PHE A 1 98 ? -15.557 -1.285 -20.728 1.00 48.09 98 PHE A CA 1
ATOM 759 C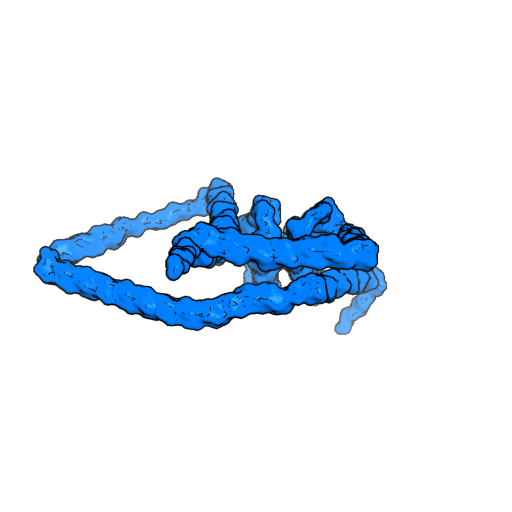 C . PHE A 1 98 ? -14.288 -0.712 -21.376 1.00 48.09 98 PHE A C 1
ATOM 761 O O . PHE A 1 98 ? -13.168 -1.081 -21.027 1.00 48.09 98 PHE A O 1
ATOM 768 N N . ARG A 1 99 ? -14.456 0.124 -22.402 1.00 42.38 99 ARG A N 1
ATOM 769 C CA . ARG A 1 99 ? -13.374 0.861 -23.057 1.00 42.38 99 ARG A CA 1
ATOM 770 C C . ARG A 1 99 ? -13.685 2.345 -22.918 1.00 42.38 99 ARG A C 1
ATOM 772 O O . ARG A 1 99 ? -14.522 2.860 -23.647 1.00 42.38 99 ARG A O 1
ATOM 779 N N . GLY A 1 100 ? -13.018 3.004 -21.976 1.00 56.59 100 GLY A N 1
ATOM 780 C CA . GLY A 1 100 ? -13.126 4.443 -21.741 1.00 56.59 100 GLY A CA 1
ATOM 781 C C . GLY A 1 100 ? -12.407 4.861 -20.459 1.00 56.59 100 GLY A C 1
ATOM 782 O O . GLY A 1 100 ? -12.173 4.022 -19.590 1.00 56.59 100 GLY A O 1
ATOM 783 N N . ALA A 1 101 ? -12.044 6.143 -20.355 1.00 62.97 101 ALA A N 1
ATOM 784 C CA . ALA A 1 101 ? -11.539 6.742 -19.115 1.00 62.97 101 ALA A CA 1
ATOM 785 C C . ALA A 1 101 ? -12.569 6.625 -17.974 1.00 62.97 101 ALA A C 1
ATOM 787 O O . ALA A 1 101 ? -12.189 6.383 -16.830 1.00 62.97 101 ALA A O 1
ATOM 788 N N . ASP A 1 102 ? -13.856 6.669 -18.325 1.00 74.31 102 ASP A N 1
ATOM 789 C CA . ASP A 1 102 ? -14.991 6.518 -17.410 1.00 74.31 102 ASP A CA 1
ATOM 790 C C . ASP A 1 102 ? -14.963 5.168 -16.680 1.00 74.31 102 ASP A C 1
ATOM 792 O O . ASP A 1 102 ? -15.139 5.109 -15.471 1.00 74.31 102 ASP A O 1
ATOM 796 N N . ALA A 1 103 ? -14.566 4.090 -17.366 1.00 80.88 103 ALA A N 1
ATOM 797 C CA . ALA A 1 103 ? -14.471 2.763 -16.758 1.00 80.88 103 ALA A CA 1
ATOM 798 C C . ALA A 1 103 ? -13.459 2.690 -15.604 1.00 80.88 103 ALA A C 1
ATOM 800 O O . ALA A 1 103 ? -13.623 1.898 -14.681 1.00 80.88 103 ALA A O 1
ATOM 801 N N . ALA A 1 104 ? -12.373 3.467 -15.670 1.00 84.00 104 ALA A N 1
ATOM 802 C CA . ALA A 1 104 ? -11.377 3.480 -14.604 1.00 84.00 104 ALA A CA 1
ATOM 803 C C . ALA A 1 104 ? -11.894 4.241 -13.378 1.00 84.00 104 ALA A C 1
ATOM 805 O O . ALA A 1 104 ? -11.637 3.805 -12.258 1.00 84.00 104 ALA A O 1
ATOM 806 N N . ALA A 1 105 ? -12.637 5.329 -13.600 1.00 89.62 105 ALA A N 1
ATOM 807 C CA . ALA A 1 105 ? -13.293 6.086 -12.541 1.00 89.62 105 ALA A CA 1
ATOM 808 C C . ALA A 1 105 ? -14.392 5.253 -11.863 1.00 89.62 105 ALA A C 1
ATOM 810 O O . ALA A 1 105 ? -14.392 5.150 -10.640 1.00 89.62 105 ALA A O 1
ATOM 811 N N . ASP A 1 106 ? -15.233 4.566 -12.643 1.00 92.88 106 ASP A N 1
ATOM 812 C CA . ASP A 1 106 ? -16.287 3.682 -12.128 1.00 92.88 106 ASP A CA 1
ATOM 813 C C . ASP A 1 106 ? -15.706 2.547 -11.265 1.00 92.88 106 ASP A C 1
ATOM 815 O O . ASP A 1 106 ? -16.225 2.215 -10.198 1.00 92.88 106 ASP A O 1
ATOM 819 N N . LEU A 1 107 ? -14.598 1.939 -11.712 1.00 94.75 107 LEU A N 1
ATOM 820 C CA . LEU A 1 107 ? -13.910 0.894 -10.948 1.00 94.75 107 LEU A CA 1
ATOM 821 C C . LEU A 1 107 ? -13.259 1.439 -9.677 1.00 94.75 107 LEU A C 1
ATOM 823 O O . LEU A 1 107 ? -13.220 0.739 -8.665 1.00 94.75 107 LEU A O 1
ATOM 827 N N . GLU A 1 108 ? -12.729 2.660 -9.724 1.00 95.19 108 GLU A N 1
ATOM 828 C CA . GLU A 1 108 ? -12.189 3.323 -8.543 1.00 95.19 108 GLU A CA 1
ATOM 829 C C . GLU A 1 108 ? -13.291 3.571 -7.510 1.00 95.19 108 GLU A C 1
ATOM 831 O O . GLU A 1 108 ? -13.129 3.180 -6.355 1.00 95.19 108 GLU A O 1
ATOM 836 N N . GLU A 1 109 ? -14.419 4.146 -7.928 1.00 95.62 109 GLU A N 1
ATOM 837 C CA . GLU A 1 109 ? -15.578 4.403 -7.071 1.00 95.62 109 GLU A CA 1
ATOM 838 C C . GLU A 1 109 ? -16.111 3.108 -6.450 1.00 95.62 109 GLU A C 1
ATOM 840 O O . GLU A 1 109 ? -16.286 3.027 -5.232 1.00 95.62 109 GLU A O 1
ATOM 845 N N . LEU A 1 110 ? -16.270 2.051 -7.252 1.00 96.75 110 LEU A N 1
ATOM 846 C CA . LEU A 1 110 ? -16.685 0.741 -6.757 1.00 96.75 110 LEU A CA 1
ATOM 847 C C . LEU A 1 110 ? -15.711 0.191 -5.705 1.00 96.75 110 LEU A C 1
ATOM 849 O O . LEU A 1 110 ? -16.138 -0.289 -4.656 1.00 96.75 110 LEU A O 1
ATOM 853 N N . CYS A 1 111 ? -14.403 0.267 -5.951 1.00 97.50 111 CYS A N 1
ATOM 854 C CA . CYS A 1 111 ? -13.399 -0.166 -4.979 1.00 97.50 111 CYS A CA 1
ATOM 855 C C . CYS A 1 111 ? -13.418 0.684 -3.698 1.00 97.50 111 CYS A C 1
ATOM 857 O O . CYS A 1 111 ? -13.179 0.140 -2.618 1.00 97.50 111 CYS A O 1
ATOM 859 N N . GLN A 1 112 ? -13.736 1.980 -3.776 1.00 96.38 112 GLN A N 1
ATOM 860 C CA . GLN A 1 112 ? -13.915 2.818 -2.587 1.00 96.38 112 GLN A CA 1
ATOM 861 C C . GLN A 1 112 ? -15.160 2.417 -1.787 1.00 96.38 112 GLN A C 1
ATOM 863 O O . GLN A 1 112 ? -15.059 2.250 -0.573 1.00 96.38 112 GLN A O 1
ATOM 868 N N . LEU A 1 113 ? -16.294 2.156 -2.445 1.00 96.94 113 LEU A N 1
ATOM 869 C CA . LEU A 1 113 ? -17.500 1.643 -1.780 1.00 96.94 113 LEU A CA 1
ATOM 870 C C . LEU A 1 113 ? -17.232 0.304 -1.080 1.00 96.94 113 LEU A C 1
ATOM 872 O O . LEU A 1 113 ? -17.624 0.100 0.070 1.00 96.94 113 LEU A O 1
ATOM 876 N N . LEU A 1 114 ? -16.507 -0.597 -1.748 1.00 97.56 114 LEU A N 1
ATOM 877 C CA . LEU A 1 114 ? -16.096 -1.871 -1.160 1.00 97.56 114 LEU A CA 1
ATOM 878 C C . LEU A 1 114 ? -15.111 -1.671 0.002 1.00 97.56 114 LEU A C 1
ATOM 880 O O . LEU A 1 114 ? -15.226 -2.372 1.001 1.00 97.56 114 LEU A O 1
ATOM 884 N N . SER A 1 115 ? -14.203 -0.690 -0.072 1.00 97.12 115 SER A N 1
ATOM 885 C CA . SER A 1 115 ? -13.308 -0.328 1.043 1.00 97.12 115 SER A CA 1
ATOM 886 C C . SER A 1 115 ? -14.085 0.111 2.280 1.00 97.12 115 SER A C 1
ATOM 888 O O . SER A 1 115 ? -13.764 -0.302 3.392 1.00 97.12 115 SER A O 1
ATOM 890 N N . SER A 1 116 ? -15.123 0.930 2.096 1.00 96.19 116 SER A N 1
ATOM 891 C CA . SER A 1 116 ? -16.008 1.337 3.188 1.00 96.19 116 SER A CA 1
ATOM 892 C C . SER A 1 116 ? -16.732 0.128 3.772 1.00 96.19 116 SER A C 1
ATOM 894 O O . SER A 1 116 ? -16.739 -0.045 4.989 1.00 96.19 116 SER A O 1
ATOM 896 N N . ALA A 1 117 ? -17.256 -0.765 2.926 1.00 95.25 117 ALA A N 1
ATOM 897 C CA . ALA A 1 117 ? -17.899 -1.997 3.378 1.00 95.25 117 ALA A CA 1
ATOM 898 C C . ALA A 1 117 ? -16.938 -2.923 4.148 1.00 95.25 117 ALA A C 1
ATOM 900 O O . ALA A 1 117 ? -17.349 -3.528 5.137 1.00 95.25 117 ALA A O 1
ATOM 901 N N . MET A 1 118 ? -15.663 -2.997 3.746 1.00 96.50 118 MET A N 1
ATOM 902 C CA . MET A 1 118 ? -14.630 -3.786 4.429 1.00 96.50 118 MET A CA 1
ATOM 903 C C . MET A 1 118 ? -14.393 -3.353 5.877 1.00 96.50 118 MET A C 1
ATOM 905 O O . MET A 1 118 ? -14.021 -4.198 6.680 1.00 96.50 118 MET A O 1
ATOM 909 N N . LEU A 1 119 ? -14.593 -2.078 6.220 1.00 93.94 119 LEU A N 1
ATOM 910 C CA . LEU A 1 119 ? -14.330 -1.569 7.571 1.00 93.94 119 LEU A CA 1
ATOM 911 C C . LEU A 1 119 ? -15.596 -1.305 8.378 1.00 93.94 119 LEU A C 1
ATOM 913 O O . LEU A 1 119 ? -15.634 -1.573 9.572 1.00 93.94 119 LEU A O 1
ATOM 917 N N . GLN A 1 120 ? -16.629 -0.772 7.733 1.00 93.81 120 GLN A N 1
ATOM 918 C CA . GLN A 1 120 ? -17.819 -0.278 8.421 1.00 93.81 120 GLN A CA 1
ATOM 919 C C . GLN A 1 120 ? -18.903 -1.345 8.567 1.00 93.81 120 GLN A C 1
ATOM 921 O O . GLN A 1 120 ? -19.818 -1.172 9.370 1.00 93.81 120 GLN A O 1
ATOM 926 N N . SER A 1 121 ? -18.842 -2.442 7.802 1.00 94.44 121 SER A N 1
ATOM 927 C CA . SER A 1 121 ? -19.865 -3.478 7.916 1.00 94.44 121 SER A CA 1
ATOM 928 C C . SER A 1 121 ? -19.757 -4.198 9.265 1.00 94.44 121 SER A C 1
ATOM 930 O O . SER A 1 121 ? -18.677 -4.703 9.595 1.00 94.44 121 SER A O 1
ATOM 932 N N . PRO A 1 122 ? -20.859 -4.318 10.028 1.00 93.88 122 PRO A N 1
ATOM 933 C CA . PRO A 1 122 ? -20.870 -5.100 11.260 1.00 93.88 122 PRO A CA 1
ATOM 934 C C . PRO A 1 122 ? -20.806 -6.610 10.985 1.00 93.88 122 PRO A C 1
ATOM 936 O O . PRO A 1 122 ? -20.454 -7.371 11.880 1.00 93.88 122 PRO A O 1
ATOM 939 N N . LEU A 1 123 ? -21.119 -7.044 9.756 1.00 93.56 123 LEU A N 1
ATOM 940 C CA . LEU A 1 123 ? -21.165 -8.450 9.361 1.00 93.56 123 LEU A CA 1
ATOM 941 C C . LEU A 1 123 ? -19.799 -8.902 8.806 1.00 93.56 123 LEU A C 1
ATOM 943 O O . LEU A 1 123 ? -19.396 -8.429 7.735 1.00 93.56 123 LEU A O 1
ATOM 947 N N . PRO A 1 124 ? -19.086 -9.832 9.473 1.00 93.44 124 PRO A N 1
ATOM 948 C CA . PRO A 1 124 ? -17.782 -10.322 9.017 1.00 93.44 124 PRO A CA 1
ATOM 949 C C . PRO A 1 124 ? -17.806 -10.905 7.597 1.00 93.44 124 PRO A C 1
ATOM 951 O O . PRO A 1 124 ? -16.870 -10.706 6.822 1.00 93.44 124 PRO A O 1
ATOM 954 N N . GLU A 1 125 ? -18.891 -11.582 7.219 1.00 94.19 125 GLU A N 1
ATOM 955 C CA . GLU A 1 125 ? -19.087 -12.163 5.886 1.00 94.19 125 GLU A CA 1
ATOM 956 C C . GLU A 1 125 ? -19.063 -11.086 4.803 1.00 94.19 125 GLU A C 1
ATOM 958 O O . GLU A 1 125 ? -18.400 -11.261 3.782 1.00 94.19 125 GLU A O 1
ATOM 963 N N . LEU A 1 126 ? -19.739 -9.955 5.029 1.00 93.12 126 LEU A N 1
ATOM 964 C CA . LEU A 1 126 ? -19.766 -8.851 4.070 1.00 93.12 126 LEU A CA 1
ATOM 965 C C . LEU A 1 126 ? -18.396 -8.186 3.948 1.00 93.12 126 LEU A C 1
ATOM 967 O O . LEU A 1 126 ? -17.982 -7.873 2.833 1.00 93.12 126 LEU A O 1
ATOM 971 N N . ARG A 1 127 ? -17.658 -8.031 5.057 1.00 95.62 127 ARG A N 1
ATOM 972 C CA . ARG A 1 127 ? -16.275 -7.523 5.017 1.00 95.62 127 ARG A CA 1
ATOM 973 C C . ARG A 1 127 ? -15.377 -8.425 4.166 1.00 95.62 127 ARG A C 1
ATOM 975 O O . ARG A 1 127 ? -14.677 -7.935 3.278 1.00 95.62 127 ARG A O 1
ATOM 982 N N . ARG A 1 128 ? -15.452 -9.746 4.377 1.00 94.50 128 ARG A N 1
ATOM 983 C CA . ARG A 1 128 ? -14.705 -10.750 3.594 1.00 94.50 128 ARG A CA 1
ATOM 984 C C . ARG A 1 128 ? -15.104 -10.747 2.120 1.00 94.50 128 ARG A C 1
ATOM 986 O O . ARG A 1 128 ? -14.234 -10.750 1.251 1.00 94.50 128 ARG A O 1
ATOM 993 N N . GLN A 1 129 ? -16.401 -10.694 1.821 1.00 96.50 129 GLN A N 1
ATOM 994 C CA . GLN A 1 129 ? -16.902 -10.623 0.446 1.00 96.50 129 GLN A CA 1
ATOM 995 C C . GLN A 1 129 ? -16.457 -9.339 -0.258 1.00 96.50 129 GLN A C 1
ATOM 997 O O . GLN A 1 129 ? -16.044 -9.401 -1.414 1.00 96.50 129 GLN A O 1
ATOM 1002 N N . ALA A 1 130 ? -16.486 -8.196 0.431 1.00 96.75 130 ALA A N 1
ATOM 1003 C CA . ALA A 1 130 ? -16.027 -6.927 -0.118 1.00 96.75 130 ALA A CA 1
ATOM 1004 C C . ALA A 1 130 ? -14.526 -6.962 -0.436 1.00 96.75 130 ALA A C 1
ATOM 1006 O O . ALA A 1 130 ? -14.125 -6.616 -1.548 1.00 96.75 130 ALA A O 1
ATOM 1007 N N . HIS A 1 131 ? -13.709 -7.482 0.485 1.00 96.94 131 HIS A N 1
ATOM 1008 C CA . HIS A 1 131 ? -12.284 -7.709 0.248 1.00 96.94 131 HIS A CA 1
ATOM 1009 C C . HIS A 1 131 ? -12.040 -8.638 -0.955 1.00 96.94 131 HIS A C 1
ATOM 1011 O O . HIS A 1 131 ? -11.282 -8.302 -1.868 1.00 96.94 131 HIS A O 1
ATOM 1017 N N . GLY A 1 132 ? -12.737 -9.777 -1.013 1.00 96.88 132 GLY A N 1
ATOM 1018 C CA . GLY A 1 132 ? -12.646 -10.718 -2.132 1.00 96.88 132 GLY A CA 1
ATOM 1019 C C . GLY A 1 132 ? -13.078 -10.107 -3.469 1.00 96.88 132 GLY A C 1
ATOM 1020 O O . GLY A 1 132 ? -12.448 -10.359 -4.498 1.00 96.88 132 GLY A O 1
ATOM 1021 N N . ALA A 1 133 ? -14.108 -9.258 -3.469 1.00 97.31 133 ALA A N 1
ATOM 1022 C CA . ALA A 1 133 ? -14.565 -8.541 -4.654 1.00 97.31 133 ALA A CA 1
ATOM 1023 C C . ALA A 1 133 ? -13.503 -7.557 -5.164 1.00 97.31 133 ALA A C 1
ATOM 1025 O O . ALA A 1 133 ? -13.205 -7.557 -6.360 1.00 97.31 133 ALA A O 1
ATOM 1026 N N . VAL A 1 134 ? -12.875 -6.787 -4.270 1.00 97.62 134 VAL A N 1
ATOM 1027 C CA . VAL A 1 134 ? -11.771 -5.871 -4.603 1.00 97.62 134 VAL A CA 1
ATOM 1028 C C . VAL A 1 134 ? -10.601 -6.628 -5.232 1.00 97.62 134 VAL A C 1
ATOM 1030 O O . VAL A 1 134 ? -10.151 -6.270 -6.323 1.00 97.62 134 VAL A O 1
ATOM 1033 N N . LEU A 1 135 ? -10.138 -7.716 -4.608 1.00 96.81 135 LEU A N 1
ATOM 1034 C CA . LEU A 1 135 ? -9.062 -8.536 -5.173 1.00 96.81 135 LEU A CA 1
ATOM 1035 C C . LEU A 1 135 ? -9.458 -9.139 -6.527 1.00 96.81 135 LEU A C 1
ATOM 1037 O O . LEU A 1 135 ? -8.668 -9.115 -7.472 1.00 96.81 135 LEU A O 1
ATOM 1041 N N . GLY A 1 136 ? -10.699 -9.613 -6.656 1.00 96.19 136 GLY A N 1
ATOM 1042 C CA . GLY A 1 136 ? -11.234 -10.153 -7.903 1.00 96.19 136 GLY A CA 1
ATOM 1043 C C . GLY A 1 136 ? -11.328 -9.122 -9.034 1.00 96.19 136 GLY A C 1
ATOM 1044 O O . GLY A 1 136 ? -11.147 -9.482 -10.199 1.00 96.19 136 GLY A O 1
ATOM 1045 N N . ILE A 1 137 ? -11.588 -7.847 -8.724 1.00 96.38 137 ILE A N 1
ATOM 1046 C CA . ILE A 1 137 ? -11.518 -6.739 -9.689 1.00 96.38 137 ILE A CA 1
ATOM 1047 C C . ILE A 1 137 ? -10.065 -6.537 -10.122 1.00 96.38 137 ILE A C 1
ATOM 1049 O O . ILE A 1 137 ? -9.760 -6.584 -11.316 1.00 96.38 137 ILE A O 1
ATOM 1053 N N . LEU A 1 138 ? -9.152 -6.384 -9.159 1.00 96.44 138 LEU A N 1
ATOM 1054 C CA . LEU A 1 138 ? -7.735 -6.132 -9.425 1.00 96.44 138 LEU A CA 1
ATOM 1055 C C . LEU A 1 138 ? -7.105 -7.240 -10.278 1.00 96.44 138 LEU A C 1
ATOM 1057 O O . LEU A 1 138 ? -6.393 -6.944 -11.238 1.00 96.44 138 LEU A O 1
ATOM 1061 N N . GLN A 1 139 ? -7.403 -8.507 -9.990 1.00 95.25 139 GLN A N 1
ATOM 1062 C CA . GLN A 1 139 ? -6.884 -9.657 -10.737 1.00 95.25 139 GLN A CA 1
ATOM 1063 C C . GLN A 1 139 ? -7.364 -9.697 -12.195 1.00 95.25 139 GLN A C 1
ATOM 1065 O O . GLN A 1 139 ? -6.602 -10.102 -13.073 1.00 95.25 139 GLN A O 1
ATOM 1070 N N . ARG A 1 140 ? -8.591 -9.240 -12.478 1.00 95.44 140 ARG A N 1
ATOM 1071 C CA . ARG A 1 140 ? -9.157 -9.199 -13.839 1.00 95.44 140 ARG A CA 1
ATOM 1072 C C . ARG A 1 140 ? -8.696 -7.991 -14.655 1.00 95.44 140 ARG A C 1
ATOM 1074 O O . ARG A 1 140 ? -8.801 -8.009 -15.880 1.00 95.44 140 ARG A O 1
ATOM 1081 N N . CYS A 1 141 ? -8.179 -6.953 -14.002 1.00 94.19 141 CYS A N 1
ATOM 1082 C CA . CYS A 1 141 ? -7.588 -5.806 -14.680 1.00 94.19 141 CYS A CA 1
ATOM 1083 C C . CYS A 1 141 ? -6.293 -6.190 -15.413 1.00 94.19 141 CYS A C 1
ATOM 1085 O O . CYS A 1 141 ? -5.470 -6.952 -14.900 1.00 94.19 141 CYS A O 1
ATOM 1087 N N . SER A 1 142 ? -6.078 -5.577 -16.584 1.00 92.88 142 SER A N 1
ATOM 1088 C CA . SER A 1 142 ? -4.772 -5.590 -17.259 1.00 92.88 142 SER A CA 1
ATOM 1089 C C . SER A 1 142 ? -3.689 -4.999 -16.347 1.00 92.88 142 SER A C 1
ATOM 1091 O O . SER A 1 142 ? -4.003 -4.174 -15.489 1.00 92.88 142 SER A O 1
ATOM 1093 N N . THR A 1 143 ? -2.411 -5.333 -16.553 1.00 92.69 143 THR A N 1
ATOM 1094 C CA . THR A 1 143 ? -1.297 -4.802 -15.739 1.00 92.69 143 THR A CA 1
ATOM 1095 C C . THR A 1 143 ? -1.317 -3.272 -15.649 1.00 92.69 143 THR A C 1
ATOM 1097 O O . THR A 1 143 ? -1.163 -2.708 -14.567 1.00 92.69 143 THR A O 1
ATOM 1100 N N . ARG A 1 144 ? -1.583 -2.582 -16.767 1.00 92.94 144 ARG A N 1
ATOM 1101 C CA . ARG A 1 144 ? -1.669 -1.114 -16.805 1.00 92.94 144 ARG A CA 1
ATOM 1102 C C . ARG A 1 144 ? -2.893 -0.581 -16.063 1.00 92.94 144 ARG A C 1
ATOM 1104 O O . ARG A 1 144 ? -2.752 0.347 -15.274 1.00 92.94 144 ARG A O 1
ATOM 1111 N N . SER A 1 145 ? -4.072 -1.160 -16.289 1.00 93.44 145 SER A N 1
ATOM 1112 C CA . SER A 1 145 ? -5.304 -0.748 -15.598 1.00 93.44 145 SER A CA 1
ATOM 1113 C C . SER A 1 145 ? -5.209 -0.997 -14.094 1.00 93.44 145 SER A C 1
ATOM 1115 O O . SER A 1 145 ? -5.582 -0.137 -13.306 1.00 93.44 145 SER A O 1
ATOM 1117 N N . ARG A 1 146 ? -4.649 -2.144 -13.697 1.00 95.56 146 ARG A N 1
ATOM 1118 C CA . ARG A 1 146 ? -4.410 -2.516 -12.301 1.00 95.56 146 ARG A CA 1
ATOM 1119 C C . ARG A 1 146 ? -3.465 -1.534 -11.626 1.00 95.56 146 ARG A C 1
ATOM 1121 O O . ARG A 1 146 ? -3.759 -1.093 -10.525 1.00 95.56 146 ARG A O 1
ATOM 1128 N N . TRP A 1 147 ? -2.367 -1.165 -12.288 1.00 95.50 147 TRP A N 1
ATOM 1129 C CA . TRP A 1 147 ? -1.452 -0.139 -11.789 1.00 95.50 147 TRP A CA 1
ATOM 1130 C C . TRP A 1 147 ? -2.160 1.199 -11.558 1.00 95.50 147 TRP A C 1
ATOM 1132 O O . TRP A 1 147 ? -2.044 1.769 -10.476 1.00 95.50 147 TRP A O 1
ATOM 1142 N N . LEU A 1 148 ? -2.900 1.696 -12.555 1.00 95.25 148 LEU A N 1
ATOM 1143 C CA . LEU A 1 148 ? -3.598 2.981 -12.448 1.00 95.25 148 LEU A CA 1
ATOM 1144 C C . LEU A 1 148 ? -4.632 2.967 -11.320 1.00 95.25 148 LEU A C 1
ATOM 1146 O O . LEU A 1 148 ? -4.674 3.907 -10.529 1.00 95.25 148 LEU A O 1
ATOM 1150 N N . LEU A 1 149 ? -5.402 1.882 -11.217 1.00 96.19 149 LEU A N 1
ATOM 1151 C CA . LEU A 1 149 ? -6.398 1.696 -10.170 1.00 96.19 149 LEU A CA 1
ATOM 1152 C C . LEU A 1 149 ? -5.747 1.623 -8.782 1.00 96.19 149 LEU A C 1
ATOM 1154 O O . LEU A 1 149 ? -6.134 2.375 -7.898 1.00 96.19 149 LEU A O 1
ATOM 1158 N N . LEU A 1 150 ? -4.712 0.796 -8.593 1.00 97.31 150 LEU A N 1
ATOM 1159 C CA . LEU A 1 150 ? -3.988 0.712 -7.318 1.00 97.31 150 LEU A CA 1
ATOM 1160 C C . LEU A 1 150 ? -3.362 2.049 -6.927 1.00 97.31 150 LEU A C 1
ATOM 1162 O O . LEU A 1 150 ? -3.458 2.452 -5.775 1.00 97.31 150 LEU A O 1
ATOM 1166 N N . ARG A 1 151 ? -2.754 2.768 -7.876 1.00 96.19 151 ARG A N 1
ATOM 1167 C CA . ARG A 1 151 ? -2.202 4.102 -7.620 1.00 96.19 151 ARG A CA 1
ATOM 1168 C C . ARG A 1 151 ? -3.290 5.064 -7.139 1.00 96.19 151 ARG A C 1
ATOM 1170 O O . ARG A 1 151 ? -3.059 5.779 -6.168 1.00 96.19 151 ARG A O 1
ATOM 1177 N N . ALA A 1 152 ? -4.446 5.090 -7.803 1.00 95.62 152 ALA A N 1
ATOM 1178 C CA . ALA A 1 152 ? -5.564 5.944 -7.409 1.00 95.62 152 ALA A CA 1
ATOM 1179 C C . ALA A 1 152 ? -6.079 5.579 -6.009 1.00 95.62 152 ALA A C 1
ATOM 1181 O O . ALA A 1 152 ? -6.198 6.453 -5.152 1.00 95.62 152 ALA A O 1
ATOM 1182 N N . LEU A 1 153 ? -6.272 4.286 -5.740 1.00 95.94 153 LEU A N 1
ATOM 1183 C CA . LEU A 1 153 ? -6.730 3.780 -4.447 1.00 95.94 153 LEU A CA 1
ATOM 1184 C C . LEU A 1 153 ? -5.733 4.067 -3.315 1.00 95.94 153 LEU A C 1
ATOM 1186 O O . LEU A 1 153 ? -6.148 4.512 -2.249 1.00 95.94 153 LEU A O 1
ATOM 1190 N N . CYS A 1 154 ? -4.425 3.918 -3.539 1.00 95.06 154 CYS A N 1
ATOM 1191 C CA . CYS A 1 154 ? -3.407 4.267 -2.542 1.00 95.06 154 CYS A CA 1
ATOM 1192 C C . CYS A 1 154 ? -3.422 5.758 -2.167 1.00 95.06 154 CYS A C 1
ATOM 1194 O O . CYS A 1 154 ? -3.075 6.110 -1.042 1.00 95.06 154 CYS A O 1
ATOM 1196 N N . VAL A 1 155 ? -3.805 6.637 -3.098 1.00 92.25 155 VAL A N 1
ATOM 1197 C CA . VAL A 1 155 ? -3.864 8.088 -2.867 1.00 92.25 155 VAL A CA 1
ATOM 1198 C C . VAL A 1 155 ? -5.199 8.507 -2.252 1.00 92.25 155 VAL A C 1
ATOM 1200 O O . VAL A 1 155 ? -5.214 9.338 -1.349 1.00 92.25 155 VAL A O 1
ATOM 1203 N N . ARG A 1 156 ? -6.317 7.953 -2.736 1.00 93.06 156 ARG A N 1
ATOM 1204 C CA . ARG A 1 156 ? -7.670 8.450 -2.439 1.00 93.06 156 ARG A CA 1
ATOM 1205 C C . ARG A 1 156 ? -8.438 7.640 -1.400 1.00 93.06 156 ARG A C 1
ATOM 1207 O O . ARG A 1 156 ? -9.390 8.174 -0.844 1.00 93.06 156 ARG A O 1
ATOM 1214 N N . CYS A 1 157 ? -8.047 6.396 -1.109 1.00 93.38 157 CYS A N 1
ATOM 1215 C CA . CYS A 1 157 ? -8.690 5.613 -0.052 1.00 93.38 157 CYS A CA 1
ATOM 1216 C C . CYS A 1 157 ? -8.542 6.364 1.277 1.00 93.38 157 CYS A C 1
ATOM 1218 O O . CYS A 1 157 ? -7.403 6.665 1.631 1.00 93.38 157 CYS A O 1
ATOM 1220 N N . PRO A 1 158 ? -9.624 6.684 2.008 1.00 91.25 158 PRO A N 1
ATOM 1221 C CA . PRO A 1 158 ? -9.530 7.456 3.245 1.00 91.25 158 PRO A CA 1
ATOM 1222 C C . PRO A 1 158 ? -9.017 6.616 4.421 1.00 91.25 158 PRO A C 1
ATOM 1224 O O . PRO A 1 158 ? -8.521 7.179 5.390 1.00 91.25 158 PRO A O 1
ATOM 1227 N N . TYR A 1 159 ? -9.084 5.288 4.321 1.00 92.38 159 TYR A N 1
ATOM 1228 C CA . TYR A 1 159 ? -8.794 4.382 5.424 1.00 92.38 159 TYR A CA 1
ATOM 1229 C C . TYR A 1 159 ? -7.373 3.822 5.361 1.00 92.38 159 TYR A C 1
ATOM 1231 O O . TYR A 1 159 ? -6.992 3.179 4.381 1.00 92.38 159 TYR A O 1
ATOM 1239 N N . ASP A 1 160 ? -6.594 4.023 6.420 1.00 91.06 160 ASP A N 1
ATOM 1240 C CA . ASP A 1 160 ? -5.176 3.661 6.454 1.00 91.06 160 ASP A CA 1
ATOM 1241 C C . ASP A 1 160 ? -4.918 2.150 6.393 1.00 91.06 160 ASP A C 1
ATOM 1243 O O . ASP A 1 160 ? -4.093 1.719 5.586 1.00 91.06 160 ASP A O 1
ATOM 1247 N N . ALA A 1 161 ? -5.687 1.338 7.122 1.00 91.69 161 ALA A N 1
ATOM 1248 C CA . ALA A 1 161 ? -5.598 -0.123 7.052 1.00 91.69 161 ALA A CA 1
ATOM 1249 C C . ALA A 1 161 ? -5.823 -0.652 5.620 1.00 91.69 161 ALA A C 1
ATOM 1251 O O . ALA A 1 161 ? -5.025 -1.423 5.085 1.00 91.69 161 ALA A O 1
ATOM 1252 N N . VAL A 1 162 ? -6.874 -0.175 4.942 1.00 95.44 162 VAL A N 1
ATOM 1253 C CA . VAL A 1 162 ? -7.196 -0.597 3.565 1.00 95.44 162 VAL A CA 1
ATOM 1254 C C . VAL A 1 162 ? -6.167 -0.061 2.567 1.00 95.44 162 VAL A C 1
ATOM 1256 O O . VAL A 1 162 ? -5.772 -0.763 1.637 1.00 95.44 162 VAL A O 1
ATOM 1259 N N . ARG A 1 163 ? -5.657 1.156 2.781 1.00 94.56 163 ARG A N 1
ATOM 1260 C CA . ARG A 1 163 ? -4.537 1.702 2.005 1.00 94.56 163 ARG A CA 1
ATOM 1261 C C . ARG A 1 163 ? -3.279 0.837 2.153 1.00 94.56 163 ARG A C 1
ATOM 1263 O O . ARG A 1 163 ? -2.595 0.604 1.157 1.00 94.56 163 ARG A O 1
ATOM 1270 N N . GLY A 1 164 ? -3.002 0.331 3.356 1.00 94.88 164 GLY A N 1
ATOM 1271 C CA . GLY A 1 164 ? -1.947 -0.648 3.621 1.00 94.88 164 GLY A CA 1
ATOM 1272 C C . GLY A 1 164 ? -2.125 -1.930 2.806 1.00 94.88 164 GLY A C 1
ATOM 1273 O O . GLY A 1 164 ? -1.186 -2.358 2.136 1.00 94.88 164 GLY A O 1
ATOM 1274 N N . LEU A 1 165 ? -3.347 -2.472 2.745 1.00 95.69 165 LEU A N 1
ATOM 1275 C CA . LEU A 1 165 ? -3.668 -3.623 1.888 1.00 95.69 165 LEU A CA 1
ATOM 1276 C C . LEU A 1 165 ? -3.395 -3.331 0.404 1.00 95.69 165 LEU A C 1
ATOM 1278 O O . LEU A 1 165 ? -2.805 -4.158 -0.290 1.00 95.69 165 LEU A O 1
ATOM 1282 N N . TYR A 1 166 ? -3.762 -2.149 -0.100 1.00 97.25 166 TYR A N 1
ATOM 1283 C CA . TYR A 1 166 ? -3.472 -1.771 -1.489 1.00 97.25 166 TYR A CA 1
ATOM 1284 C C . TYR A 1 166 ? -1.979 -1.650 -1.786 1.00 97.25 166 TYR A C 1
ATOM 1286 O O . TYR A 1 166 ? -1.529 -2.077 -2.855 1.00 97.25 166 TYR A O 1
ATOM 1294 N N . LEU A 1 167 ? -1.203 -1.112 -0.845 1.00 96.81 167 LEU A N 1
ATOM 1295 C CA . LEU A 1 167 ? 0.254 -1.066 -0.942 1.00 96.81 167 LEU A CA 1
ATOM 1296 C C . LEU A 1 167 ? 0.868 -2.471 -0.912 1.00 96.81 167 LEU A C 1
ATOM 1298 O O . LEU A 1 167 ? 1.803 -2.726 -1.672 1.00 96.81 167 LEU A O 1
ATOM 1302 N N . ASP A 1 168 ? 0.323 -3.401 -0.126 1.00 96.38 168 ASP A N 1
ATOM 1303 C CA . ASP A 1 168 ? 0.786 -4.791 -0.138 1.00 96.38 168 ASP A CA 1
ATOM 1304 C C . ASP A 1 168 ? 0.456 -5.498 -1.461 1.00 96.38 168 ASP A C 1
ATOM 1306 O O . ASP A 1 168 ? 1.331 -6.118 -2.065 1.00 96.38 168 ASP A O 1
ATOM 1310 N N . VAL A 1 169 ? -0.752 -5.323 -2.006 1.00 96.94 169 VAL A N 1
ATOM 1311 C CA . VAL A 1 169 ? -1.083 -5.847 -3.344 1.00 96.94 169 VAL A CA 1
ATOM 1312 C C . VAL A 1 169 ? -0.153 -5.247 -4.402 1.00 96.94 169 VAL A C 1
ATOM 1314 O O . VAL A 1 169 ? 0.313 -5.952 -5.302 1.00 96.94 169 VAL A O 1
ATOM 1317 N N . MET A 1 170 ? 0.168 -3.956 -4.303 1.00 97.19 170 MET A N 1
ATOM 1318 C CA . MET A 1 170 ? 1.149 -3.322 -5.180 1.00 97.19 170 MET A CA 1
ATOM 1319 C C . MET A 1 170 ? 2.527 -3.972 -5.037 1.00 97.19 170 MET A C 1
ATOM 1321 O O . MET A 1 170 ? 3.113 -4.344 -6.051 1.00 97.19 170 MET A O 1
ATOM 1325 N N . ARG A 1 171 ? 3.007 -4.185 -3.808 1.00 97.00 171 ARG A N 1
ATOM 1326 C CA . ARG A 1 171 ? 4.262 -4.885 -3.503 1.00 97.00 171 ARG A CA 1
ATOM 1327 C C . ARG A 1 171 ? 4.307 -6.280 -4.116 1.00 97.00 171 ARG A C 1
ATOM 1329 O O . ARG A 1 171 ? 5.292 -6.617 -4.768 1.00 97.00 171 ARG A O 1
ATOM 1336 N N . GLN A 1 172 ? 3.240 -7.062 -3.986 1.00 96.75 172 GLN A N 1
ATOM 1337 C CA . GLN A 1 172 ? 3.137 -8.383 -4.610 1.00 96.75 172 GLN A CA 1
ATOM 1338 C C . GLN A 1 172 ? 3.243 -8.302 -6.141 1.00 96.75 172 GLN A C 1
ATOM 1340 O O . GLN A 1 172 ? 3.937 -9.113 -6.751 1.00 96.75 172 GLN A O 1
ATOM 1345 N N . ASN A 1 173 ? 2.620 -7.298 -6.774 1.00 95.94 173 ASN A N 1
ATOM 1346 C CA . ASN A 1 173 ? 2.755 -7.080 -8.218 1.00 95.94 173 ASN A CA 1
ATOM 1347 C C . ASN A 1 173 ? 4.180 -6.645 -8.600 1.00 95.94 173 ASN A C 1
ATOM 1349 O O . ASN A 1 173 ? 4.682 -7.114 -9.614 1.00 95.94 173 ASN A O 1
ATOM 1353 N N . VAL A 1 174 ? 4.854 -5.807 -7.803 1.00 95.00 174 VAL A N 1
ATOM 1354 C CA . VAL A 1 174 ? 6.269 -5.454 -8.029 1.00 95.00 174 VAL A CA 1
ATOM 1355 C C . VAL A 1 174 ? 7.140 -6.708 -8.013 1.00 95.00 174 VAL A C 1
ATOM 1357 O O . VAL A 1 174 ? 7.871 -6.939 -8.969 1.00 95.00 174 VAL A O 1
ATOM 1360 N N . VAL A 1 175 ? 7.022 -7.543 -6.975 1.00 94.25 175 VAL A N 1
ATOM 1361 C CA . VAL A 1 175 ? 7.794 -8.792 -6.845 1.00 94.25 175 VAL A CA 1
ATOM 1362 C C . VAL A 1 175 ? 7.524 -9.727 -8.019 1.00 94.25 175 VAL A C 1
ATOM 1364 O O . VAL A 1 175 ? 8.459 -10.144 -8.696 1.00 94.25 175 VAL A O 1
ATOM 1367 N N . ALA A 1 176 ? 6.248 -9.988 -8.315 1.00 93.25 176 ALA A N 1
ATOM 1368 C CA . ALA A 1 176 ? 5.861 -10.887 -9.395 1.00 93.25 176 ALA A CA 1
ATOM 1369 C C . ALA A 1 176 ? 6.394 -10.428 -10.756 1.00 93.25 176 ALA A C 1
ATOM 1371 O O . ALA A 1 176 ? 6.767 -11.263 -11.565 1.00 93.25 176 ALA A O 1
ATOM 1372 N N . GLN A 1 177 ? 6.425 -9.117 -11.018 1.00 91.94 177 GLN A N 1
ATOM 1373 C CA . GLN A 1 177 ? 6.962 -8.571 -12.267 1.00 91.94 177 GLN A CA 1
ATOM 1374 C C . GLN A 1 177 ? 8.490 -8.585 -12.298 1.00 91.94 177 GLN A C 1
ATOM 1376 O O . GLN A 1 177 ? 9.066 -8.740 -13.369 1.00 91.94 177 GLN A O 1
ATOM 1381 N N . TRP A 1 178 ? 9.142 -8.444 -11.144 1.00 89.75 178 TRP A N 1
ATOM 1382 C CA . TRP A 1 178 ? 10.598 -8.499 -11.044 1.00 89.75 178 TRP A CA 1
ATOM 1383 C C . TRP A 1 178 ? 11.151 -9.892 -11.340 1.00 89.75 178 TRP A C 1
ATOM 1385 O O . TRP A 1 178 ? 12.192 -10.017 -11.978 1.00 89.75 178 TRP A O 1
ATOM 1395 N N . ASP A 1 179 ? 10.454 -10.929 -10.877 1.00 89.12 179 ASP A N 1
ATOM 1396 C CA . ASP A 1 179 ? 10.888 -12.319 -11.024 1.00 89.12 179 ASP A CA 1
ATOM 1397 C C . ASP A 1 179 ? 10.561 -12.905 -12.423 1.00 89.12 179 ASP A C 1
ATOM 1399 O O . ASP A 1 179 ? 10.904 -14.054 -12.708 1.00 89.12 179 ASP A O 1
ATOM 1403 N N . LEU A 1 180 ? 9.933 -12.132 -13.324 1.00 89.69 180 LEU A N 1
ATOM 1404 C CA . LEU A 1 180 ? 9.722 -12.552 -14.714 1.00 89.69 180 LEU A CA 1
ATOM 1405 C C . LEU A 1 180 ? 11.047 -12.566 -15.503 1.00 89.69 180 LEU A C 1
ATOM 1407 O O . LEU A 1 180 ? 11.894 -11.691 -15.321 1.00 89.69 180 LEU A O 1
ATOM 1411 N N . PRO A 1 181 ? 11.232 -13.500 -16.453 1.00 85.25 181 PRO A N 1
ATOM 1412 C CA . PRO A 1 181 ? 12.363 -13.471 -17.379 1.00 85.25 181 PRO A CA 1
ATOM 1413 C C . PRO A 1 181 ? 12.397 -12.182 -18.216 1.00 85.25 181 PRO A C 1
ATOM 1415 O O . PRO A 1 181 ? 11.352 -11.668 -18.622 1.00 85.25 181 PRO A O 1
ATOM 1418 N N . ALA A 1 182 ? 13.595 -11.681 -18.542 1.00 80.06 182 ALA A N 1
ATOM 1419 C CA . ALA A 1 182 ? 13.781 -10.466 -19.351 1.00 80.06 182 ALA A CA 1
ATOM 1420 C C . ALA A 1 182 ? 13.016 -10.516 -20.689 1.00 80.06 182 ALA A C 1
ATOM 1422 O O . ALA A 1 182 ? 12.402 -9.535 -21.092 1.00 80.06 182 ALA A O 1
ATOM 1423 N N . GLU A 1 183 ? 12.957 -11.688 -21.317 1.00 81.00 183 GLU A N 1
ATOM 1424 C CA . GLU A 1 183 ? 12.259 -11.940 -22.585 1.00 81.00 183 GLU A CA 1
ATOM 1425 C C . GLU A 1 183 ? 10.736 -11.738 -22.504 1.00 81.00 183 GLU A C 1
ATOM 1427 O O . GLU A 1 183 ? 10.091 -11.427 -23.502 1.00 81.00 183 GLU A O 1
ATOM 1432 N N . GLN A 1 184 ? 10.149 -11.881 -21.311 1.00 80.12 184 GLN A N 1
ATOM 1433 C CA . GLN A 1 184 ? 8.712 -11.699 -21.079 1.00 80.12 184 GLN A CA 1
ATOM 1434 C C . GLN A 1 184 ? 8.341 -10.238 -20.790 1.00 80.12 184 GLN A C 1
ATOM 1436 O O . GLN A 1 184 ? 7.161 -9.903 -20.677 1.00 80.12 184 GLN A O 1
ATOM 1441 N N . HIS A 1 185 ? 9.329 -9.342 -20.714 1.00 75.31 185 HIS A N 1
ATOM 1442 C CA . HIS A 1 185 ? 9.108 -7.908 -20.577 1.00 75.31 185 HIS A CA 1
ATOM 1443 C C . HIS A 1 185 ? 8.812 -7.282 -21.948 1.00 75.31 185 HIS A C 1
ATOM 1445 O O . HIS A 1 185 ? 9.559 -6.451 -22.452 1.00 75.31 185 HIS A O 1
ATOM 1451 N N . SER A 1 186 ? 7.698 -7.656 -22.578 1.00 58.16 186 SER A N 1
ATOM 1452 C CA . SER A 1 186 ? 7.324 -7.163 -23.914 1.00 58.16 186 SER A CA 1
ATOM 1453 C C . SER A 1 186 ? 6.824 -5.701 -23.940 1.00 58.16 186 SER A C 1
ATOM 1455 O O . SER A 1 186 ? 6.322 -5.229 -24.956 1.00 58.16 186 SER A O 1
ATOM 1457 N N . SER A 1 187 ? 6.918 -4.971 -22.824 1.00 71.94 187 SER A N 1
ATOM 1458 C CA . SER A 1 187 ? 6.529 -3.562 -22.654 1.00 71.94 187 SER A CA 1
ATOM 1459 C C . SER A 1 187 ? 7.110 -3.039 -21.332 1.00 71.94 187 SER A C 1
ATOM 1461 O O . SER A 1 187 ? 7.246 -3.835 -20.398 1.00 71.94 187 SER A O 1
ATOM 1463 N N . PRO A 1 188 ? 7.377 -1.723 -21.172 1.00 84.12 188 PRO A N 1
ATOM 1464 C CA . PRO A 1 188 ? 7.715 -1.162 -19.866 1.00 84.12 188 PRO A CA 1
ATOM 1465 C C . PRO A 1 188 ? 6.608 -1.494 -18.860 1.00 84.12 188 PRO A C 1
ATOM 1467 O O . PRO A 1 188 ? 5.459 -1.058 -19.001 1.00 84.12 188 PRO A O 1
ATOM 1470 N N . CYS A 1 189 ? 6.944 -2.320 -17.869 1.00 89.50 189 CYS A N 1
ATOM 1471 C CA . CYS A 1 189 ? 6.009 -2.714 -16.832 1.00 89.50 189 CYS A CA 1
ATOM 1472 C C . CYS A 1 189 ? 5.781 -1.525 -15.889 1.00 89.50 189 CYS A C 1
ATOM 1474 O O . CYS A 1 189 ? 6.739 -1.018 -15.301 1.00 89.50 189 CYS A O 1
ATOM 1476 N N . PRO A 1 190 ? 4.531 -1.073 -15.688 1.00 93.31 190 PRO A N 1
ATOM 1477 C CA . PRO A 1 190 ? 4.269 0.090 -14.847 1.00 93.31 190 PRO A CA 1
ATOM 1478 C C . PRO A 1 190 ? 4.628 -0.147 -13.370 1.00 93.31 190 PRO A C 1
ATOM 1480 O O . PRO A 1 190 ? 4.978 0.808 -12.680 1.00 93.31 190 PRO A O 1
ATOM 1483 N N . PHE A 1 191 ? 4.619 -1.401 -12.904 1.00 94.62 191 PHE A N 1
ATOM 1484 C CA . PHE A 1 191 ? 5.041 -1.779 -11.548 1.00 94.62 191 PHE A CA 1
ATOM 1485 C C . PHE A 1 191 ? 6.564 -1.788 -11.351 1.00 94.62 191 PHE A C 1
ATOM 1487 O O . PHE A 1 191 ? 7.021 -1.865 -10.221 1.00 94.62 191 PHE A O 1
ATOM 1494 N N . LEU A 1 192 ? 7.360 -1.684 -12.415 1.00 92.88 192 LEU A N 1
ATOM 1495 C CA . LEU A 1 192 ? 8.815 -1.511 -12.324 1.00 92.88 192 LEU A CA 1
ATOM 1496 C C . LEU A 1 192 ? 9.241 -0.103 -12.762 1.00 92.88 192 LEU A C 1
ATOM 1498 O O . LEU A 1 192 ? 10.408 0.132 -13.046 1.00 92.88 192 LEU A O 1
ATOM 1502 N N . SER A 1 193 ? 8.287 0.829 -12.854 1.00 93.12 193 SER A N 1
ATOM 1503 C CA . SER A 1 193 ? 8.536 2.186 -13.340 1.00 93.12 193 SER A CA 1
ATOM 1504 C C . SER A 1 193 ? 8.921 3.156 -12.213 1.00 93.12 193 SER A C 1
ATOM 1506 O O . SER A 1 193 ? 8.553 2.936 -11.052 1.00 93.12 193 SER A O 1
ATOM 1508 N N . PRO A 1 194 ? 9.532 4.310 -12.546 1.00 94.19 194 PRO A N 1
ATOM 1509 C CA . PRO A 1 194 ? 9.805 5.375 -11.578 1.00 94.19 194 PRO A CA 1
ATOM 1510 C C . PRO A 1 194 ? 8.577 5.919 -10.843 1.00 94.19 194 PRO A C 1
ATOM 1512 O O . PRO A 1 194 ? 8.696 6.542 -9.786 1.00 94.19 194 PRO A O 1
ATOM 1515 N N . HIS A 1 195 ? 7.373 5.669 -11.362 1.00 94.19 195 HIS A N 1
ATOM 1516 C CA . HIS A 1 195 ? 6.147 6.081 -10.694 1.00 94.19 195 HIS A CA 1
ATOM 1517 C C . HIS A 1 195 ? 5.890 5.321 -9.388 1.00 94.19 195 HIS A C 1
ATOM 1519 O O . HIS A 1 195 ? 5.252 5.884 -8.500 1.00 94.19 195 HIS A O 1
ATOM 1525 N N . VAL A 1 196 ? 6.402 4.093 -9.235 1.00 95.12 196 VAL A N 1
ATOM 1526 C CA . VAL A 1 196 ? 6.320 3.358 -7.961 1.00 95.12 196 VAL A CA 1
ATOM 1527 C C . VAL A 1 196 ? 7.180 4.045 -6.906 1.00 95.12 196 VAL A C 1
ATOM 1529 O O . VAL A 1 196 ? 6.689 4.364 -5.826 1.00 95.12 196 VAL A O 1
ATOM 1532 N N . ALA A 1 197 ? 8.429 4.372 -7.249 1.00 93.75 197 ALA A N 1
ATOM 1533 C CA . ALA A 1 197 ? 9.328 5.114 -6.369 1.00 93.75 197 ALA A CA 1
ATOM 1534 C C . ALA A 1 197 ? 8.762 6.496 -6.004 1.00 93.75 197 ALA A C 1
ATOM 1536 O O . ALA A 1 197 ? 8.883 6.944 -4.866 1.00 93.75 197 ALA A O 1
ATOM 1537 N N . HIS A 1 198 ? 8.115 7.182 -6.950 1.00 94.31 198 HIS A N 1
ATOM 1538 C CA . HIS A 1 198 ? 7.445 8.453 -6.673 1.00 94.31 198 HIS A CA 1
ATOM 1539 C C . HIS A 1 198 ? 6.259 8.300 -5.710 1.00 94.31 198 HIS A C 1
ATOM 1541 O O . HIS A 1 198 ? 6.130 9.096 -4.784 1.00 94.31 198 HIS A O 1
ATOM 1547 N N . LEU A 1 199 ? 5.422 7.270 -5.884 1.00 95.12 199 LEU A N 1
ATOM 1548 C CA . LEU A 1 199 ? 4.305 6.990 -4.977 1.00 95.12 199 LEU A CA 1
ATOM 1549 C C . LEU A 1 199 ? 4.793 6.716 -3.547 1.00 95.12 199 LEU A C 1
ATOM 1551 O O . LEU A 1 199 ? 4.251 7.284 -2.602 1.00 95.12 199 LEU A O 1
ATOM 1555 N N . VAL A 1 200 ? 5.833 5.889 -3.401 1.00 95.31 200 VAL A N 1
ATOM 1556 C CA . VAL A 1 200 ? 6.452 5.569 -2.105 1.00 95.31 200 VAL A CA 1
ATOM 1557 C C . VAL A 1 200 ? 6.979 6.833 -1.426 1.00 95.31 200 VAL A C 1
ATOM 1559 O O . VAL A 1 200 ? 6.627 7.104 -0.280 1.00 95.31 200 VAL A O 1
ATOM 1562 N N . ARG A 1 201 ? 7.755 7.657 -2.143 1.00 93.75 201 ARG A N 1
ATOM 1563 C CA . ARG A 1 201 ? 8.295 8.923 -1.614 1.00 93.75 201 ARG A CA 1
ATOM 1564 C C . ARG A 1 201 ? 7.198 9.889 -1.186 1.00 93.75 201 ARG A C 1
ATOM 1566 O O . ARG A 1 201 ? 7.214 10.371 -0.056 1.00 93.75 201 ARG A O 1
ATOM 1573 N N . ALA A 1 202 ? 6.208 10.113 -2.050 1.00 92.81 202 ALA A N 1
ATOM 1574 C CA . ALA A 1 202 ? 5.075 10.979 -1.741 1.00 92.81 202 ALA A CA 1
ATOM 1575 C C . ALA A 1 202 ? 4.344 10.512 -0.474 1.00 92.81 202 ALA A C 1
ATOM 1577 O O . ALA A 1 202 ? 3.954 11.331 0.357 1.00 92.81 202 ALA A O 1
ATOM 1578 N N . ARG A 1 203 ? 4.195 9.195 -0.292 1.00 92.38 203 ARG A N 1
ATOM 1579 C CA . ARG A 1 203 ? 3.522 8.636 0.878 1.00 92.38 203 ARG A CA 1
ATOM 1580 C C . ARG A 1 203 ? 4.349 8.762 2.158 1.00 92.38 203 ARG A C 1
ATOM 1582 O O . ARG A 1 203 ? 3.789 9.151 3.177 1.00 92.38 203 ARG A O 1
ATOM 1589 N N . LEU A 1 204 ? 5.650 8.477 2.113 1.00 92.19 204 LEU A N 1
ATOM 1590 C CA . LEU A 1 204 ? 6.533 8.618 3.279 1.00 92.19 204 LEU A CA 1
ATOM 1591 C C . LEU A 1 204 ? 6.657 10.075 3.728 1.00 92.19 204 LEU A C 1
ATOM 1593 O O . LEU A 1 204 ? 6.642 10.351 4.923 1.00 92.19 204 LEU A O 1
ATOM 1597 N N . ARG A 1 205 ? 6.683 11.017 2.782 1.00 91.50 205 ARG A N 1
ATOM 1598 C CA . ARG A 1 205 ? 6.641 12.445 3.102 1.00 91.50 205 ARG A CA 1
ATOM 1599 C C . ARG A 1 205 ? 5.384 12.817 3.890 1.00 91.50 205 ARG A C 1
ATOM 1601 O O . ARG A 1 205 ? 5.479 13.574 4.845 1.00 91.50 205 ARG A O 1
ATOM 1608 N N . LEU A 1 206 ? 4.220 12.286 3.504 1.00 88.25 206 LEU A N 1
ATOM 1609 C CA . LEU A 1 206 ? 2.970 12.522 4.236 1.00 88.25 206 LEU A CA 1
ATOM 1610 C C . LEU A 1 206 ? 2.993 11.890 5.633 1.00 88.25 206 LEU A C 1
ATOM 1612 O O . LEU A 1 206 ? 2.489 12.502 6.573 1.00 88.25 206 LEU A O 1
ATOM 1616 N N . ALA A 1 207 ? 3.588 10.702 5.773 1.00 87.12 207 ALA A N 1
ATOM 1617 C CA . ALA A 1 207 ? 3.729 10.029 7.064 1.00 87.12 207 ALA A CA 1
ATOM 1618 C C . ALA A 1 207 ? 4.565 10.858 8.054 1.00 87.12 207 ALA A C 1
ATOM 1620 O O . ALA A 1 207 ? 4.176 10.986 9.205 1.00 87.12 207 ALA A O 1
ATOM 1621 N N . GLY A 1 208 ? 5.638 11.511 7.593 1.00 82.88 208 GLY A N 1
ATOM 1622 C CA . GLY A 1 208 ? 6.466 12.382 8.439 1.00 82.88 208 GLY A CA 1
ATOM 1623 C C . GLY A 1 208 ? 5.831 13.725 8.828 1.00 82.88 208 GLY A C 1
ATOM 1624 O O . GLY A 1 208 ? 6.432 14.469 9.592 1.00 82.88 208 GLY A O 1
ATOM 1625 N N . THR A 1 209 ? 4.655 14.071 8.289 1.00 83.00 209 THR A N 1
ATOM 1626 C CA . THR A 1 209 ? 3.964 15.350 8.572 1.00 83.00 209 THR A CA 1
ATOM 1627 C C . THR A 1 209 ? 2.690 15.215 9.398 1.00 83.00 209 THR A C 1
ATOM 1629 O O . THR A 1 209 ? 2.125 16.227 9.800 1.00 83.00 209 THR A O 1
ATOM 1632 N N . ARG A 1 210 ? 2.173 13.998 9.588 1.00 70.12 210 ARG A N 1
ATOM 1633 C CA . ARG A 1 210 ? 0.892 13.792 10.270 1.00 70.12 210 ARG 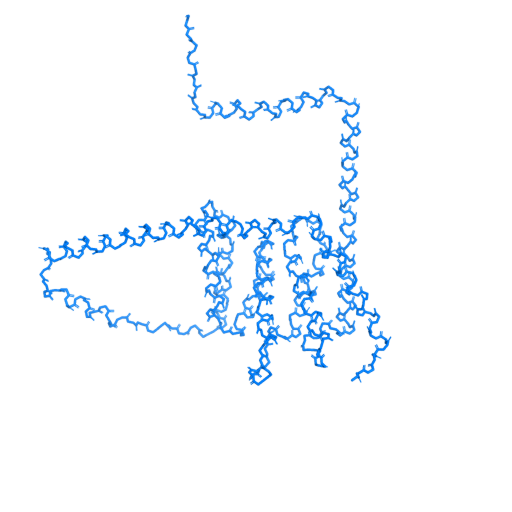A CA 1
ATOM 1634 C C . ARG A 1 210 ? 1.106 13.662 11.774 1.00 70.12 210 ARG A C 1
ATOM 1636 O O . ARG A 1 210 ? 1.857 12.803 12.208 1.00 70.12 210 ARG A O 1
ATOM 1643 N N . GLU A 1 211 ? 0.371 14.458 12.546 1.00 63.31 211 GLU A N 1
ATOM 1644 C CA . GLU A 1 211 ? 0.313 14.405 14.018 1.00 63.31 211 GLU A CA 1
ATOM 1645 C C . GLU A 1 211 ? -0.570 13.253 14.560 1.00 63.31 211 GLU A C 1
ATOM 1647 O O . GLU A 1 211 ? -0.949 13.271 15.724 1.00 63.31 211 GLU A O 1
ATOM 1652 N N . GLN A 1 212 ? -0.955 12.260 13.746 1.00 55.91 212 GLN A N 1
ATOM 1653 C CA . GLN A 1 212 ? -1.994 11.281 14.107 1.00 55.91 212 GLN A CA 1
ATOM 1654 C C . GLN A 1 212 ? -1.516 9.825 14.040 1.00 55.91 212 GLN A C 1
ATOM 1656 O O . GLN A 1 212 ? -0.846 9.434 13.085 1.00 55.91 212 GLN A O 1
ATOM 1661 N N . ASP A 1 213 ? -1.989 9.012 14.996 1.00 62.69 213 ASP A N 1
ATOM 1662 C CA . ASP A 1 213 ? -1.891 7.539 15.030 1.00 62.69 213 ASP A CA 1
ATOM 1663 C C . ASP A 1 213 ? -2.540 6.857 13.794 1.00 62.69 213 ASP A C 1
ATOM 1665 O O . ASP A 1 213 ? -2.289 5.686 13.492 1.00 62.69 213 ASP A O 1
ATOM 1669 N N . ASP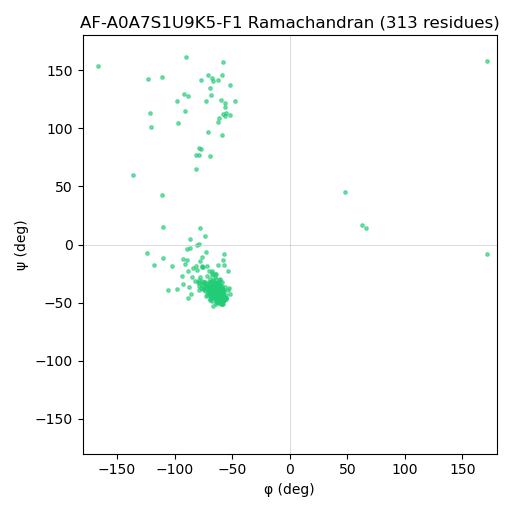 A 1 214 ? -3.323 7.612 13.015 1.00 63.38 214 ASP A N 1
ATOM 1670 C CA . ASP A 1 214 ? -3.975 7.189 11.775 1.00 63.38 214 ASP A CA 1
ATOM 1671 C C . ASP A 1 214 ? -2.979 7.148 10.600 1.00 63.38 214 ASP A C 1
ATOM 1673 O O . ASP A 1 214 ? -2.852 8.071 9.780 1.00 63.38 214 ASP A O 1
ATOM 1677 N N . GLY A 1 215 ? -2.226 6.052 10.509 1.00 79.12 215 GLY A N 1
ATOM 1678 C CA . GLY A 1 215 ? -1.256 5.903 9.424 1.00 79.12 215 GLY A CA 1
ATOM 1679 C C . GLY A 1 215 ? -0.297 4.730 9.482 1.00 79.12 215 GLY A C 1
ATOM 1680 O O . GLY A 1 215 ? 0.425 4.517 8.501 1.00 79.12 215 GLY A O 1
ATOM 1681 N N . LEU A 1 216 ? -0.260 3.990 10.590 1.00 86.25 216 LEU A N 1
ATOM 1682 C CA . LEU A 1 216 ? 0.786 3.001 10.850 1.00 86.25 216 LEU A CA 1
ATOM 1683 C C . LEU A 1 216 ? 0.756 1.852 9.837 1.00 86.25 216 LEU A C 1
ATOM 1685 O O . LEU A 1 216 ? 1.775 1.603 9.195 1.00 86.25 216 LEU A O 1
ATOM 1689 N N . ASP A 1 217 ? -0.410 1.261 9.566 1.00 88.94 217 ASP A N 1
ATOM 1690 C CA . ASP A 1 217 ? -0.547 0.157 8.599 1.00 88.94 217 ASP A CA 1
ATOM 1691 C C . ASP A 1 217 ? -0.079 0.544 7.190 1.00 88.94 217 ASP A C 1
ATOM 1693 O O . ASP A 1 217 ? 0.688 -0.166 6.534 1.00 88.94 217 ASP A O 1
ATOM 1697 N N . ALA A 1 218 ? -0.512 1.714 6.715 1.00 91.75 218 ALA A N 1
ATOM 1698 C CA . ALA A 1 218 ? -0.123 2.218 5.406 1.00 91.75 218 ALA A CA 1
ATOM 1699 C C . ALA A 1 218 ? 1.370 2.571 5.353 1.00 91.75 218 ALA A C 1
ATOM 1701 O O . ALA A 1 218 ? 2.009 2.370 4.320 1.00 91.75 218 ALA A O 1
ATOM 1702 N N . THR A 1 219 ? 1.928 3.105 6.440 1.00 92.06 219 THR A N 1
ATOM 1703 C CA . THR A 1 219 ? 3.356 3.436 6.539 1.00 92.06 219 THR A CA 1
ATOM 1704 C C . THR A 1 219 ? 4.202 2.169 6.556 1.00 92.06 219 THR A C 1
ATOM 1706 O O . THR A 1 219 ? 5.139 2.067 5.766 1.00 92.06 219 THR A O 1
ATOM 1709 N N . ALA A 1 220 ? 3.829 1.168 7.352 1.00 91.31 220 ALA A N 1
ATOM 1710 C CA . ALA A 1 220 ? 4.493 -0.130 7.408 1.00 91.31 220 ALA A CA 1
ATOM 1711 C C . ALA A 1 220 ? 4.474 -0.833 6.041 1.00 91.31 220 ALA A C 1
ATOM 1713 O O . ALA A 1 220 ? 5.519 -1.261 5.542 1.00 91.31 220 ALA A O 1
ATOM 1714 N N . ALA A 1 221 ? 3.319 -0.871 5.368 1.00 94.31 221 ALA A N 1
ATOM 1715 C CA . ALA A 1 221 ? 3.213 -1.424 4.018 1.00 94.31 221 ALA A CA 1
ATOM 1716 C C . ALA A 1 221 ? 4.069 -0.643 3.000 1.00 94.31 221 ALA A C 1
ATOM 1718 O O . ALA A 1 221 ? 4.714 -1.239 2.133 1.00 94.31 221 ALA A O 1
ATOM 1719 N N . CYS A 1 222 ? 4.131 0.688 3.123 1.00 95.44 222 CYS A N 1
ATOM 1720 C CA . CYS A 1 222 ? 4.968 1.542 2.279 1.00 95.44 222 CYS A CA 1
ATOM 1721 C C . CYS A 1 222 ? 6.469 1.288 2.498 1.00 95.44 222 CYS A C 1
ATOM 1723 O O . CYS A 1 222 ? 7.215 1.171 1.527 1.00 95.44 222 CYS A O 1
ATOM 1725 N N . LEU A 1 223 ? 6.913 1.150 3.752 1.00 94.38 223 LEU A N 1
ATOM 1726 C CA . LEU A 1 223 ? 8.296 0.814 4.105 1.00 94.38 223 LEU A CA 1
ATOM 1727 C C . LEU A 1 223 ? 8.677 -0.587 3.610 1.00 94.38 223 LEU A C 1
ATOM 1729 O O . LEU A 1 223 ? 9.772 -0.780 3.082 1.00 94.38 223 LEU A O 1
ATOM 1733 N N . SER A 1 224 ? 7.757 -1.551 3.698 1.00 95.56 224 SER A N 1
ATOM 1734 C CA . SER A 1 224 ? 7.936 -2.893 3.131 1.00 95.56 224 SER A CA 1
ATOM 1735 C C . SER A 1 224 ? 8.115 -2.849 1.609 1.00 95.56 224 SER A C 1
ATOM 1737 O O . SER A 1 224 ? 9.041 -3.460 1.066 1.00 95.56 224 SER A O 1
ATOM 1739 N N . LEU A 1 225 ? 7.291 -2.063 0.905 1.00 95.94 225 LEU A N 1
ATOM 1740 C CA . LEU A 1 225 ? 7.455 -1.820 -0.528 1.00 95.94 225 LEU A CA 1
ATOM 1741 C C . LEU A 1 225 ? 8.801 -1.145 -0.837 1.00 95.94 225 LEU A C 1
ATOM 1743 O O . LEU A 1 225 ? 9.530 -1.630 -1.701 1.00 95.94 225 LEU A O 1
ATOM 1747 N N . LEU A 1 226 ? 9.168 -0.085 -0.109 1.00 95.62 226 LEU A N 1
ATOM 1748 C CA . LEU A 1 226 ? 10.453 0.606 -0.257 1.00 95.62 226 LEU A CA 1
ATOM 1749 C C . LEU A 1 226 ? 11.637 -0.355 -0.103 1.00 95.62 226 LEU A C 1
ATOM 1751 O O . LEU A 1 226 ? 12.539 -0.352 -0.939 1.00 95.62 226 LEU A O 1
ATOM 1755 N N . ARG A 1 227 ? 11.617 -1.206 0.928 1.00 93.62 227 ARG A N 1
ATOM 1756 C CA . ARG A 1 227 ? 12.663 -2.203 1.178 1.00 93.62 227 ARG A CA 1
ATOM 1757 C C . ARG A 1 227 ? 12.856 -3.117 -0.028 1.00 93.62 227 ARG A C 1
ATOM 1759 O O . ARG A 1 227 ? 13.990 -3.356 -0.434 1.00 93.62 227 ARG A O 1
ATOM 1766 N N . ILE A 1 228 ? 11.768 -3.607 -0.626 1.00 93.75 228 ILE A N 1
ATOM 1767 C CA . ILE A 1 228 ? 11.852 -4.452 -1.825 1.00 93.75 228 ILE A CA 1
ATOM 1768 C C . ILE A 1 228 ? 12.440 -3.683 -3.006 1.00 93.75 228 ILE A C 1
ATOM 1770 O O . ILE A 1 228 ? 13.306 -4.228 -3.689 1.00 93.75 228 ILE A O 1
ATOM 1774 N N . LEU A 1 229 ? 12.017 -2.435 -3.226 1.00 93.69 229 LEU A N 1
ATOM 1775 C CA . LEU A 1 229 ? 12.563 -1.603 -4.300 1.00 93.69 229 LEU A CA 1
ATOM 1776 C C . LEU A 1 229 ? 14.072 -1.419 -4.127 1.00 93.69 229 LEU A C 1
ATOM 1778 O O . LEU A 1 229 ? 14.815 -1.699 -5.055 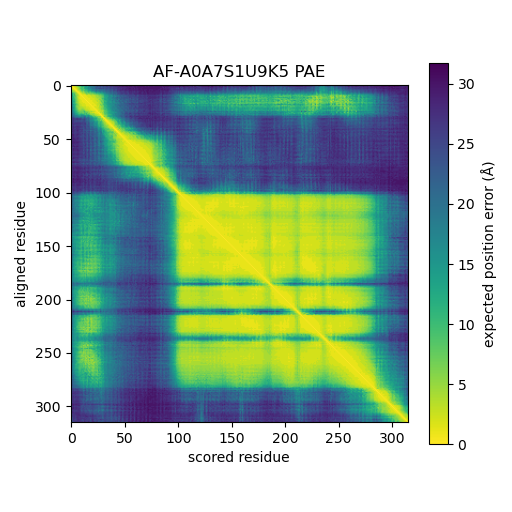1.00 93.69 229 LEU A O 1
ATOM 1782 N N . LEU A 1 230 ? 14.547 -1.043 -2.940 1.00 90.94 230 LEU A N 1
ATOM 1783 C CA . LEU A 1 230 ? 15.977 -0.832 -2.692 1.00 90.94 230 LEU A CA 1
ATOM 1784 C C . LEU A 1 230 ? 16.795 -2.116 -2.878 1.00 90.94 230 LEU A C 1
ATOM 1786 O O . LEU A 1 230 ? 17.800 -2.115 -3.590 1.00 90.94 230 LEU A O 1
ATOM 1790 N N . LEU A 1 231 ? 16.336 -3.230 -2.295 1.00 89.50 231 LEU A N 1
ATOM 1791 C CA . LEU A 1 231 ? 17.035 -4.517 -2.369 1.00 89.50 231 LEU A CA 1
ATOM 1792 C C . LEU A 1 231 ? 17.115 -5.076 -3.787 1.00 89.50 231 LEU A C 1
ATOM 1794 O O . LEU A 1 231 ? 18.069 -5.784 -4.113 1.00 89.50 231 LEU A O 1
ATOM 1798 N N . ARG A 1 232 ? 16.088 -4.838 -4.603 1.00 89.38 232 ARG A N 1
ATOM 1799 C CA . ARG A 1 232 ? 16.029 -5.364 -5.963 1.00 89.38 232 ARG A CA 1
ATOM 1800 C C . ARG A 1 232 ? 16.697 -4.413 -6.951 1.00 89.38 232 ARG A C 1
ATOM 1802 O O . ARG A 1 232 ? 17.540 -4.865 -7.715 1.00 89.38 232 ARG A O 1
ATOM 1809 N N . ASP A 1 233 ? 16.421 -3.112 -6.883 1.00 88.06 233 ASP A N 1
ATOM 1810 C CA . ASP A 1 233 ? 17.001 -2.109 -7.790 1.00 88.06 233 ASP A CA 1
ATOM 1811 C C . ASP A 1 233 ? 18.516 -1.947 -7.571 1.00 88.06 233 ASP A C 1
ATOM 1813 O O . ASP A 1 233 ? 19.228 -1.592 -8.499 1.00 88.06 233 ASP A O 1
ATOM 1817 N N . GLY A 1 234 ? 19.037 -2.267 -6.376 1.00 80.69 234 GLY A N 1
ATOM 1818 C CA . GLY A 1 234 ? 20.479 -2.217 -6.085 1.00 80.69 234 GLY A CA 1
ATOM 1819 C C . GLY A 1 234 ? 21.280 -3.407 -6.626 1.00 80.69 234 GLY A C 1
ATOM 1820 O O . GLY A 1 234 ? 22.504 -3.357 -6.670 1.00 80.69 234 GLY A O 1
ATOM 1821 N N . LYS A 1 235 ? 20.609 -4.493 -7.036 1.00 77.19 235 LYS A N 1
ATOM 1822 C CA . LYS A 1 235 ? 21.260 -5.705 -7.570 1.00 77.19 235 LYS A CA 1
ATOM 1823 C C . LYS A 1 235 ? 21.403 -5.705 -9.089 1.00 77.19 235 LYS A C 1
ATOM 1825 O O . LYS A 1 235 ? 22.080 -6.579 -9.625 1.00 77.19 235 LYS A O 1
ATOM 1830 N N . HIS A 1 236 ? 20.739 -4.786 -9.780 1.00 66.00 236 HIS A N 1
ATOM 1831 C CA . HIS A 1 236 ? 20.710 -4.746 -11.236 1.00 66.00 236 HIS A CA 1
ATOM 1832 C C . HIS A 1 236 ? 21.473 -3.531 -11.760 1.00 66.00 236 HIS A C 1
ATOM 1834 O O . HIS A 1 236 ? 21.437 -2.460 -11.165 1.00 66.00 236 HIS A O 1
ATOM 1840 N N . GLU A 1 237 ? 22.148 -3.701 -12.898 1.00 65.00 237 GLU A N 1
ATOM 1841 C CA . GLU A 1 237 ? 22.877 -2.613 -13.568 1.00 65.00 237 GLU A CA 1
ATOM 1842 C C . GLU A 1 237 ? 21.930 -1.510 -14.071 1.00 65.00 237 GLU A C 1
ATOM 1844 O O . GLU A 1 237 ? 22.295 -0.337 -14.134 1.00 65.00 237 GLU A O 1
ATOM 1849 N N . GLU A 1 238 ? 20.686 -1.878 -14.378 1.00 65.25 238 GLU A N 1
ATOM 1850 C CA . GLU A 1 238 ? 19.623 -0.959 -14.761 1.00 65.25 238 GLU A CA 1
ATOM 1851 C C . GLU A 1 238 ? 18.763 -0.643 -13.533 1.00 65.25 238 GLU A C 1
ATOM 1853 O O . GLU A 1 238 ? 17.945 -1.461 -13.115 1.00 65.25 238 GLU A O 1
ATOM 1858 N N . ALA A 1 239 ? 18.927 0.551 -12.961 1.00 74.75 239 ALA A N 1
ATOM 1859 C CA . ALA A 1 239 ? 18.063 1.067 -11.899 1.00 74.75 239 ALA A CA 1
ATOM 1860 C C . ALA A 1 239 ? 16.656 1.384 -12.453 1.00 74.75 239 ALA A C 1
ATOM 1862 O O . ALA A 1 239 ? 16.314 2.540 -12.721 1.00 74.75 239 ALA A O 1
ATOM 1863 N N . ARG A 1 240 ? 15.844 0.345 -12.676 1.00 85.31 240 ARG A N 1
ATOM 1864 C CA . ARG A 1 240 ? 14.541 0.391 -13.364 1.00 85.31 240 ARG A CA 1
ATOM 1865 C C . ARG A 1 240 ? 13.553 1.322 -12.674 1.00 85.31 240 ARG A C 1
ATOM 1867 O O . ARG A 1 240 ? 12.820 2.061 -13.334 1.00 85.31 240 ARG A O 1
ATOM 1874 N N . THR A 1 241 ? 13.550 1.309 -11.344 1.00 90.06 241 THR A N 1
ATOM 1875 C CA . THR A 1 241 ? 12.607 2.109 -10.551 1.00 90.06 241 THR A CA 1
ATOM 1876 C C . THR A 1 241 ? 13.143 3.504 -10.245 1.00 90.06 241 THR A C 1
ATOM 1878 O O . THR A 1 241 ? 12.391 4.377 -9.815 1.00 90.06 241 THR A O 1
ATOM 1881 N N . GLY A 1 242 ? 14.440 3.738 -10.459 1.00 89.44 242 GLY A N 1
ATOM 1882 C CA . GLY A 1 242 ? 15.098 5.007 -10.163 1.00 89.44 242 GLY A CA 1
ATOM 1883 C C . GLY A 1 242 ? 15.152 5.345 -8.670 1.00 89.44 242 GLY A C 1
ATOM 1884 O O . GLY A 1 242 ? 15.442 6.497 -8.329 1.00 89.44 242 GLY A O 1
ATOM 1885 N N . ILE A 1 243 ? 14.891 4.379 -7.776 1.00 92.81 243 ILE A N 1
ATOM 1886 C CA . ILE A 1 243 ? 14.879 4.606 -6.322 1.00 92.81 243 ILE A CA 1
ATOM 1887 C C . ILE A 1 243 ? 16.268 5.009 -5.802 1.00 92.81 243 ILE A C 1
ATOM 1889 O O . ILE A 1 243 ? 16.367 5.803 -4.872 1.00 92.81 243 ILE A O 1
ATOM 1893 N N . TRP A 1 244 ? 17.329 4.542 -6.470 1.00 90.38 244 TRP A N 1
ATOM 1894 C CA . TRP A 1 244 ? 18.729 4.845 -6.155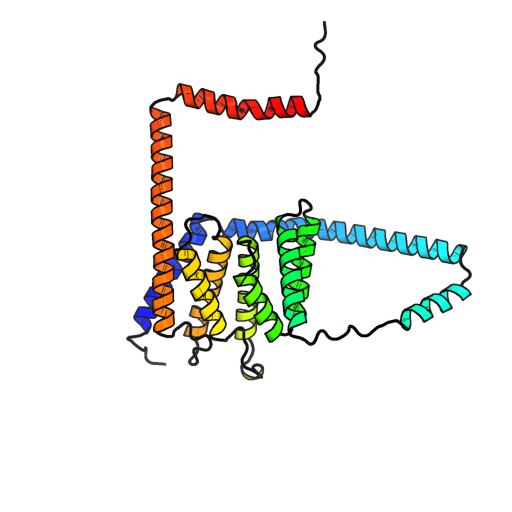 1.00 90.38 244 TRP A CA 1
ATOM 1895 C C . TRP A 1 244 ? 19.273 6.123 -6.798 1.00 90.38 244 TRP A C 1
ATOM 1897 O O . TRP A 1 244 ? 20.454 6.428 -6.664 1.00 90.38 244 TRP A O 1
ATOM 1907 N N . THR A 1 245 ? 18.440 6.905 -7.490 1.00 89.94 245 THR A N 1
ATOM 1908 C CA . THR A 1 245 ? 18.890 8.214 -7.988 1.00 89.94 245 THR A CA 1
ATOM 1909 C C . THR A 1 245 ? 19.260 9.129 -6.809 1.00 89.94 245 THR A C 1
ATOM 1911 O O . THR A 1 245 ? 18.534 9.132 -5.811 1.00 89.94 245 THR A O 1
ATOM 1914 N N . PRO A 1 246 ? 20.325 9.954 -6.901 1.00 87.25 246 PRO A N 1
ATOM 1915 C CA . PRO A 1 246 ? 20.769 10.798 -5.784 1.00 87.25 246 PRO A CA 1
ATOM 1916 C C . PRO A 1 246 ? 19.658 11.681 -5.197 1.00 87.25 246 PRO A C 1
ATOM 1918 O O . PRO A 1 246 ? 19.530 11.811 -3.979 1.00 87.25 246 PRO A O 1
ATOM 1921 N N . GLY A 1 247 ? 18.796 12.230 -6.062 1.00 89.62 247 GLY A N 1
ATOM 1922 C CA . GLY A 1 247 ? 17.625 13.000 -5.642 1.00 89.62 247 GLY A CA 1
ATOM 1923 C C . GLY A 1 247 ? 16.594 12.165 -4.876 1.00 89.62 247 GLY A C 1
ATOM 1924 O O . GLY A 1 247 ? 16.078 12.621 -3.860 1.00 89.62 247 GLY A O 1
ATOM 1925 N N . SER A 1 248 ? 16.332 10.926 -5.310 1.00 90.69 248 SER A N 1
ATOM 1926 C CA . SER A 1 248 ? 15.403 10.027 -4.611 1.00 90.69 248 SER A CA 1
ATOM 1927 C C . SER A 1 248 ? 15.956 9.589 -3.259 1.00 90.69 248 SER A C 1
ATOM 1929 O O . SER A 1 248 ? 15.226 9.622 -2.276 1.00 90.69 248 SER A O 1
ATOM 1931 N N . VAL A 1 249 ? 17.245 9.251 -3.181 1.00 90.19 249 VAL A N 1
ATOM 1932 C CA . VAL A 1 249 ? 17.926 8.879 -1.930 1.00 90.19 249 VAL A CA 1
ATOM 1933 C C . VAL A 1 249 ? 17.883 10.019 -0.910 1.00 90.19 249 VAL A C 1
ATOM 1935 O O . VAL A 1 249 ? 17.540 9.794 0.250 1.00 90.19 249 VAL A O 1
ATOM 1938 N N . SER A 1 250 ? 18.177 11.249 -1.340 1.00 89.50 250 SER A N 1
ATOM 1939 C CA . SER A 1 250 ? 18.111 12.433 -0.476 1.00 89.50 250 SER A CA 1
ATOM 1940 C C . SER A 1 250 ? 16.696 12.675 0.066 1.00 89.50 250 SER A C 1
ATOM 1942 O O . SER A 1 250 ? 16.521 12.888 1.266 1.00 89.50 250 SER A O 1
ATOM 1944 N N . GLU A 1 251 ? 15.677 12.573 -0.793 1.00 92.19 251 GLU A N 1
ATOM 1945 C CA . GLU A 1 251 ? 14.273 12.751 -0.407 1.00 92.19 251 GLU A CA 1
ATOM 1946 C C . GLU A 1 251 ? 13.773 11.646 0.535 1.00 92.19 251 GLU A C 1
ATOM 1948 O O . GLU A 1 251 ? 13.072 11.929 1.511 1.00 92.19 251 GLU A O 1
ATOM 1953 N N . LEU A 1 252 ? 14.152 10.390 0.276 1.00 92.38 252 LEU A N 1
ATOM 1954 C CA . LEU A 1 252 ? 13.823 9.254 1.138 1.00 92.38 252 LEU A CA 1
ATOM 1955 C C . LEU A 1 252 ? 14.424 9.446 2.524 1.00 92.38 252 LEU A C 1
ATOM 1957 O O . LEU A 1 252 ? 13.695 9.394 3.505 1.00 92.38 252 LEU A O 1
ATOM 1961 N N . ARG A 1 253 ? 15.719 9.755 2.603 1.00 89.88 253 ARG A N 1
ATOM 1962 C CA . ARG A 1 253 ? 16.421 10.035 3.860 1.00 89.88 253 ARG A CA 1
ATOM 1963 C C . ARG A 1 253 ? 15.747 11.156 4.655 1.00 89.88 253 ARG A C 1
ATOM 1965 O O . ARG A 1 253 ? 15.516 11.014 5.851 1.00 89.88 253 ARG A O 1
ATOM 1972 N N . ALA A 1 254 ? 15.384 12.259 3.998 1.00 91.69 254 ALA A N 1
ATOM 1973 C CA . ALA A 1 254 ? 14.657 13.346 4.653 1.00 91.69 254 ALA A CA 1
ATOM 1974 C C . ALA A 1 254 ? 13.292 12.882 5.196 1.00 91.69 254 ALA A C 1
ATOM 1976 O O . ALA A 1 254 ? 12.935 13.210 6.325 1.00 91.69 254 ALA A O 1
ATOM 1977 N N . SER A 1 255 ? 12.560 12.079 4.419 1.00 92.12 255 SER A N 1
ATOM 1978 C CA . SER A 1 255 ? 11.250 11.548 4.816 1.00 92.12 255 SER A CA 1
ATOM 1979 C C . SER A 1 255 ? 11.352 10.554 5.979 1.00 92.12 255 SER A C 1
ATOM 1981 O O . SER A 1 255 ? 10.569 10.639 6.918 1.00 92.12 255 SER A O 1
ATOM 1983 N N . LEU A 1 256 ? 12.332 9.645 5.957 1.00 90.88 256 LEU A N 1
ATOM 1984 C CA . LEU A 1 256 ? 12.558 8.665 7.027 1.00 90.88 256 LEU A CA 1
ATOM 1985 C C . LEU A 1 256 ? 12.958 9.353 8.335 1.00 90.88 256 LEU A C 1
ATOM 1987 O O . LEU A 1 256 ? 12.431 9.013 9.388 1.00 90.88 256 LEU A O 1
ATOM 1991 N N . ARG A 1 257 ? 13.820 10.374 8.272 1.00 90.62 257 ARG A N 1
ATOM 1992 C CA . ARG A 1 257 ? 14.179 11.183 9.447 1.00 90.62 257 ARG A CA 1
ATOM 1993 C C . ARG A 1 257 ? 12.998 11.952 10.015 1.00 90.62 257 ARG A C 1
ATOM 1995 O O . ARG A 1 257 ? 12.885 12.040 11.229 1.00 90.62 257 ARG A O 1
ATOM 2002 N N . ALA A 1 258 ? 12.128 12.488 9.160 1.00 90.25 258 ALA A N 1
ATOM 2003 C CA . ALA A 1 258 ? 10.911 13.153 9.613 1.00 90.25 258 ALA A CA 1
ATOM 2004 C C . ALA A 1 258 ? 9.983 12.178 10.356 1.00 90.25 258 ALA A C 1
ATOM 2006 O O . ALA A 1 258 ? 9.474 12.521 11.417 1.00 90.25 258 ALA A O 1
ATOM 2007 N N . ILE A 1 259 ? 9.824 10.950 9.845 1.00 88.88 259 ILE A N 1
ATOM 2008 C CA . ILE A 1 259 ? 9.052 9.890 10.515 1.00 88.88 259 ILE A CA 1
ATOM 2009 C C . ILE A 1 259 ? 9.678 9.532 11.871 1.00 88.88 259 ILE A C 1
ATOM 2011 O O . ILE A 1 259 ? 8.969 9.488 12.871 1.00 88.88 259 ILE A O 1
ATOM 2015 N N . LEU A 1 260 ? 10.997 9.314 11.920 1.00 87.81 260 LEU A N 1
ATOM 2016 C CA . LEU A 1 260 ? 11.706 8.996 13.165 1.00 87.81 260 LEU A CA 1
ATOM 2017 C C . LEU A 1 260 ? 11.582 10.120 14.202 1.00 87.81 260 LEU A C 1
ATOM 2019 O O . LEU A 1 260 ? 11.268 9.852 15.354 1.00 87.81 260 LEU A O 1
ATOM 2023 N N . ALA A 1 261 ? 11.759 11.376 13.787 1.00 89.19 261 ALA A N 1
ATOM 2024 C CA . ALA A 1 261 ? 11.632 12.524 14.678 1.00 89.19 261 ALA A CA 1
ATOM 2025 C C . ALA A 1 261 ? 10.205 12.675 15.230 1.00 89.19 261 ALA A C 1
ATOM 2027 O O . ALA A 1 261 ? 10.034 12.969 16.410 1.00 89.19 261 ALA A O 1
ATOM 2028 N N . ALA A 1 262 ? 9.183 12.458 14.394 1.00 86.31 262 ALA A N 1
ATOM 2029 C CA . ALA A 1 262 ? 7.789 12.469 14.835 1.00 86.31 262 ALA A CA 1
ATOM 2030 C C . ALA A 1 262 ? 7.518 11.369 15.877 1.00 86.31 262 ALA A C 1
ATOM 2032 O O . ALA A 1 262 ? 6.840 11.610 16.876 1.00 86.31 262 ALA A O 1
ATOM 2033 N N . GLU A 1 263 ? 8.097 10.184 15.684 1.00 83.75 263 GLU A N 1
ATOM 2034 C CA . GLU A 1 263 ? 7.965 9.067 16.619 1.00 83.75 263 GLU A CA 1
ATOM 2035 C C . GLU A 1 263 ? 8.698 9.313 17.947 1.00 83.75 263 GLU A C 1
ATOM 2037 O O . GLU A 1 263 ? 8.154 9.011 19.008 1.00 83.75 263 GLU A O 1
ATOM 2042 N N . ASP A 1 264 ? 9.895 9.902 17.922 1.00 87.06 264 ASP A N 1
ATOM 2043 C CA . ASP A 1 264 ? 10.633 10.250 19.142 1.00 87.06 264 ASP A CA 1
ATOM 2044 C C . ASP A 1 264 ? 9.855 11.261 20.002 1.00 87.06 264 ASP A C 1
ATOM 2046 O O . ASP A 1 264 ? 9.770 11.108 21.223 1.00 87.06 264 ASP A O 1
ATOM 2050 N N . VAL A 1 265 ? 9.218 12.257 19.369 1.00 87.62 265 VAL A N 1
ATOM 2051 C CA . VAL A 1 265 ? 8.326 13.211 20.053 1.00 87.62 265 VAL A CA 1
ATOM 2052 C C . VAL A 1 265 ? 7.128 12.490 20.677 1.00 87.62 265 VAL A C 1
ATOM 2054 O O . VAL A 1 265 ? 6.772 12.763 21.826 1.00 87.62 265 VAL A O 1
ATOM 2057 N N . ARG A 1 266 ? 6.526 11.537 19.955 1.00 83.88 266 ARG A N 1
ATOM 2058 C CA . ARG A 1 266 ? 5.394 10.744 20.453 1.00 83.88 266 ARG A CA 1
ATOM 2059 C C . ARG A 1 266 ? 5.777 9.913 21.675 1.00 83.88 266 ARG A C 1
ATOM 2061 O O . ARG A 1 266 ? 5.054 9.928 22.668 1.00 83.88 266 ARG A O 1
ATOM 2068 N N . ARG A 1 267 ? 6.922 9.227 21.639 1.00 84.25 267 ARG A N 1
ATOM 2069 C CA . ARG A 1 267 ? 7.418 8.445 22.783 1.00 84.25 267 ARG A CA 1
ATOM 2070 C C . ARG A 1 267 ? 7.691 9.314 23.999 1.00 84.25 267 ARG A C 1
ATOM 2072 O O . ARG A 1 267 ? 7.246 8.964 25.083 1.00 84.25 267 ARG A O 1
ATOM 2079 N N . ALA A 1 268 ? 8.339 10.463 23.811 1.00 87.88 268 ALA A N 1
ATOM 2080 C CA . ALA A 1 268 ? 8.575 11.400 24.903 1.00 87.88 268 ALA A CA 1
ATOM 2081 C C . ALA A 1 268 ? 7.257 11.852 25.560 1.00 87.88 268 ALA A C 1
ATOM 2083 O O . ALA A 1 268 ? 7.172 11.924 26.784 1.00 87.88 268 ALA A O 1
ATOM 2084 N N . SER A 1 269 ? 6.209 12.087 24.758 1.00 86.94 269 SER A N 1
ATOM 2085 C CA . SER A 1 269 ? 4.875 12.417 25.271 1.00 86.94 269 SER A CA 1
ATOM 2086 C C . SER A 1 269 ? 4.226 11.254 26.033 1.00 86.94 269 SER A C 1
ATOM 2088 O O . SER A 1 269 ? 3.647 11.477 27.096 1.00 86.94 269 SER A O 1
ATOM 2090 N N . LEU A 1 270 ? 4.339 10.016 25.539 1.00 84.94 270 LEU A N 1
ATOM 2091 C CA . LEU A 1 270 ? 3.821 8.828 26.229 1.00 84.94 270 LEU A CA 1
ATOM 2092 C C . LEU A 1 270 ? 4.544 8.576 27.558 1.00 84.94 270 LEU A C 1
ATOM 2094 O O . LEU A 1 270 ? 3.883 8.342 28.569 1.00 84.94 270 LEU A O 1
ATOM 2098 N N . ASP A 1 271 ? 5.871 8.701 27.581 1.00 88.69 271 ASP A N 1
ATOM 2099 C CA . ASP A 1 271 ? 6.681 8.561 28.795 1.00 88.69 271 ASP A CA 1
ATOM 2100 C C . ASP A 1 271 ? 6.314 9.630 29.838 1.00 88.69 271 ASP A C 1
ATOM 2102 O O . ASP A 1 271 ? 6.233 9.340 31.034 1.00 88.69 271 ASP A O 1
ATOM 2106 N N . GLU A 1 272 ? 6.041 10.865 29.402 1.00 92.25 272 GLU A N 1
ATOM 2107 C CA . GLU A 1 272 ? 5.566 11.939 30.277 1.00 92.25 272 GLU A CA 1
ATOM 2108 C C . GLU A 1 272 ? 4.169 11.638 30.841 1.00 92.25 272 GLU A C 1
ATOM 2110 O O . GLU A 1 272 ? 3.944 11.797 32.043 1.00 92.25 272 GLU A O 1
ATOM 2115 N N . ILE A 1 273 ? 3.237 11.154 30.011 1.00 87.25 273 ILE A N 1
ATOM 2116 C CA . ILE A 1 273 ? 1.897 10.743 30.454 1.00 87.25 273 ILE A CA 1
ATOM 2117 C C . ILE A 1 273 ? 1.999 9.605 31.474 1.00 87.25 273 ILE A C 1
ATOM 2119 O O . ILE A 1 273 ? 1.372 9.684 32.532 1.00 87.25 273 ILE A O 1
ATOM 2123 N N . GLU A 1 274 ? 2.802 8.574 31.204 1.00 86.75 274 GLU A N 1
ATOM 2124 C CA . GLU A 1 274 ? 3.021 7.470 32.140 1.00 86.75 274 GLU A CA 1
ATOM 2125 C C . GLU A 1 274 ? 3.661 7.944 33.446 1.00 86.75 274 GLU A C 1
ATOM 2127 O O . GLU A 1 274 ? 3.225 7.551 34.530 1.00 86.75 274 GLU A O 1
ATOM 2132 N N . SER A 1 275 ? 4.675 8.806 33.367 1.00 90.62 275 SER A N 1
ATOM 2133 C CA . SER A 1 275 ? 5.335 9.389 34.536 1.00 90.62 275 SER A CA 1
ATOM 2134 C C . SER A 1 275 ? 4.349 10.190 35.389 1.00 90.62 275 SER A C 1
ATOM 2136 O O . SER A 1 275 ? 4.266 9.987 36.602 1.00 90.62 275 SER A O 1
ATOM 2138 N N . ASN A 1 276 ? 3.519 11.022 34.755 1.00 88.06 276 ASN A N 1
ATOM 2139 C CA . ASN A 1 276 ? 2.482 11.807 35.422 1.00 88.06 276 ASN A CA 1
ATOM 2140 C C . ASN A 1 276 ? 1.401 10.915 36.049 1.00 88.06 276 ASN A C 1
ATOM 2142 O O . ASN A 1 276 ? 0.980 11.162 37.181 1.00 88.06 276 ASN A O 1
ATOM 2146 N N . GLN A 1 277 ? 0.986 9.842 35.370 1.00 83.31 277 GLN A N 1
ATOM 2147 C CA . GLN A 1 277 ? 0.053 8.856 35.924 1.00 83.31 277 GLN A CA 1
ATOM 2148 C C . GLN A 1 277 ? 0.649 8.123 37.133 1.00 83.31 277 GLN A C 1
ATOM 2150 O O . GLN A 1 277 ? -0.026 7.967 38.152 1.00 83.31 277 GLN A O 1
ATOM 2155 N N . ARG A 1 278 ? 1.926 7.722 37.069 1.00 83.69 278 ARG A N 1
ATOM 2156 C CA . ARG A 1 278 ? 2.642 7.100 38.196 1.00 83.69 278 ARG A CA 1
ATOM 2157 C C . ARG A 1 278 ? 2.794 8.067 39.372 1.00 83.69 278 ARG A C 1
ATOM 2159 O O . ARG A 1 278 ? 2.560 7.673 40.512 1.00 83.69 278 ARG A O 1
ATOM 2166 N N . ALA A 1 279 ? 3.124 9.332 39.118 1.00 86.88 279 ALA A N 1
ATOM 2167 C CA . ALA A 1 279 ? 3.207 10.359 40.154 1.00 86.88 279 ALA A CA 1
ATOM 2168 C C . ALA A 1 279 ? 1.842 10.610 40.821 1.00 86.88 279 ALA A C 1
ATOM 2170 O O . ALA A 1 279 ? 1.759 10.671 42.049 1.00 86.88 279 ALA A O 1
ATOM 2171 N N . ALA A 1 280 ? 0.763 10.673 40.035 1.00 80.62 280 ALA A N 1
ATOM 2172 C CA . ALA A 1 280 ? -0.601 10.811 40.545 1.00 80.62 280 ALA A CA 1
ATOM 2173 C C . ALA A 1 280 ? -1.030 9.605 41.402 1.00 80.62 280 ALA A C 1
ATOM 2175 O O . ALA A 1 280 ? -1.643 9.788 42.456 1.00 80.62 280 ALA A O 1
ATOM 2176 N N . LEU A 1 281 ? -0.657 8.382 41.000 1.00 76.38 281 LEU A N 1
ATOM 2177 C CA . LEU A 1 281 ? -0.882 7.159 41.784 1.00 76.38 281 LEU A CA 1
ATOM 2178 C C . LEU A 1 281 ? -0.193 7.214 43.154 1.00 76.38 281 LEU A C 1
ATOM 2180 O O . LEU A 1 281 ? -0.778 6.786 44.148 1.00 76.38 281 LEU A O 1
ATOM 2184 N N . ILE A 1 282 ? 1.020 7.767 43.223 1.00 82.25 282 ILE A N 1
ATOM 2185 C CA . ILE A 1 282 ? 1.766 7.921 44.481 1.00 82.25 282 ILE A CA 1
ATOM 2186 C C . ILE A 1 282 ? 1.123 8.986 45.382 1.00 82.25 282 ILE A C 1
ATOM 2188 O O . ILE A 1 282 ? 1.057 8.803 46.597 1.00 82.25 282 ILE A O 1
ATOM 2192 N N . GLN A 1 283 ? 0.635 10.091 44.811 1.00 81.62 283 GLN A N 1
ATOM 2193 C CA . GLN A 1 283 ? 0.074 11.208 45.581 1.00 81.62 283 GLN A CA 1
ATOM 2194 C C . GLN A 1 283 ? -1.359 10.954 46.076 1.00 81.62 283 GLN A C 1
ATOM 2196 O O . GLN A 1 283 ? -1.735 11.447 47.141 1.00 81.62 283 GLN A O 1
ATOM 2201 N N . HIS A 1 284 ? -2.158 10.169 45.344 1.00 77.75 284 HIS A N 1
ATOM 2202 C CA . HIS A 1 284 ? -3.573 9.936 45.655 1.00 77.75 284 HIS A CA 1
ATOM 2203 C C . HIS A 1 284 ? -3.997 8.457 45.535 1.00 77.75 284 HIS A C 1
ATOM 2205 O O . HIS A 1 284 ? -4.924 8.136 44.781 1.00 77.75 284 HIS A O 1
ATOM 2211 N N . PRO A 1 285 ? -3.389 7.537 46.310 1.00 72.00 285 PRO A N 1
ATOM 2212 C CA . PRO A 1 285 ? -3.655 6.102 46.185 1.00 72.00 285 PRO A CA 1
ATOM 2213 C C . PRO A 1 285 ? -5.119 5.732 46.485 1.00 72.00 285 PRO A C 1
ATOM 2215 O O . PRO A 1 285 ? -5.688 4.868 45.822 1.00 72.00 285 PRO A O 1
ATOM 2218 N N . ALA A 1 286 ? -5.768 6.422 47.432 1.00 72.06 286 ALA A N 1
ATOM 2219 C CA . ALA A 1 286 ? -7.163 6.163 47.804 1.00 72.06 286 ALA A CA 1
ATOM 2220 C C . ALA A 1 286 ? -8.175 6.613 46.729 1.00 72.06 286 ALA A C 1
ATOM 2222 O O . ALA A 1 286 ? -9.169 5.929 46.486 1.00 72.06 286 ALA A O 1
ATOM 2223 N N . THR A 1 287 ? -7.913 7.734 46.050 1.00 67.44 287 THR A N 1
ATOM 2224 C CA . THR A 1 287 ? -8.810 8.304 45.030 1.00 67.44 287 THR A CA 1
ATOM 2225 C C . THR A 1 287 ? -8.801 7.474 43.744 1.00 67.44 287 THR A C 1
ATOM 2227 O O . THR A 1 287 ? -9.835 7.307 43.100 1.00 67.44 287 THR A O 1
ATOM 2230 N N . LEU A 1 288 ? -7.649 6.895 43.392 1.00 59.22 288 LEU A N 1
ATOM 2231 C CA . LEU A 1 288 ? -7.512 5.999 42.241 1.00 59.22 288 LEU A CA 1
ATOM 2232 C C . LEU A 1 288 ? -8.028 4.586 42.521 1.00 59.22 288 LEU A C 1
ATOM 2234 O O . LEU A 1 288 ? -8.663 4.010 41.642 1.00 59.22 288 LEU A O 1
ATOM 2238 N N . ALA A 1 289 ? -7.857 4.058 43.739 1.00 64.38 289 ALA A N 1
ATOM 2239 C CA . ALA A 1 289 ? -8.483 2.794 44.133 1.00 64.38 289 ALA A CA 1
ATOM 2240 C C . ALA A 1 289 ? -10.016 2.865 44.005 1.00 64.38 289 ALA A C 1
ATOM 2242 O O . ALA A 1 289 ? -10.618 1.977 43.411 1.00 64.38 289 ALA A O 1
ATOM 2243 N N . LEU A 1 290 ? -10.638 3.959 44.460 1.00 63.94 290 LEU A N 1
ATOM 2244 C CA . LEU A 1 290 ? -12.078 4.191 44.292 1.00 63.94 290 LEU A CA 1
ATOM 2245 C C . LEU A 1 290 ? -12.487 4.368 42.820 1.00 63.94 290 LEU A C 1
ATOM 2247 O O . LEU A 1 290 ? -13.525 3.858 42.411 1.00 63.94 290 LEU A O 1
ATOM 2251 N N . GLY A 1 291 ? -11.670 5.040 42.002 1.00 67.50 291 GLY A N 1
ATOM 2252 C CA . GLY A 1 291 ? -11.933 5.200 40.567 1.00 67.50 291 GLY A CA 1
ATOM 2253 C C . GLY A 1 291 ? -11.838 3.894 39.768 1.00 67.50 291 GLY A C 1
ATOM 2254 O O . GLY A 1 291 ? -12.661 3.662 38.884 1.00 67.50 291 GLY A O 1
ATOM 2255 N N . ILE A 1 292 ? -10.869 3.029 40.085 1.00 68.19 292 ILE A N 1
ATOM 2256 C CA . ILE A 1 292 ? -10.732 1.696 39.476 1.00 68.19 292 ILE A CA 1
ATOM 2257 C C . ILE A 1 292 ? -11.874 0.791 39.941 1.00 68.19 292 ILE A C 1
ATOM 2259 O O . ILE A 1 292 ? -12.498 0.148 39.105 1.00 68.19 292 ILE A O 1
ATOM 2263 N N . ILE A 1 293 ? -12.203 0.797 41.239 1.00 65.69 293 ILE A N 1
ATOM 2264 C CA . ILE A 1 293 ? -13.347 0.045 41.774 1.00 65.69 293 ILE A CA 1
ATOM 2265 C C . ILE A 1 293 ? -14.637 0.473 41.065 1.00 65.69 293 ILE A C 1
ATOM 2267 O O . ILE A 1 293 ? -15.335 -0.390 40.550 1.00 65.69 293 ILE A O 1
ATOM 2271 N N . ASN A 1 294 ? -14.909 1.774 40.924 1.00 63.62 294 ASN A N 1
ATOM 2272 C CA . ASN A 1 294 ? -16.113 2.249 40.233 1.00 63.62 294 ASN A CA 1
ATOM 2273 C C . ASN A 1 294 ? -16.141 1.863 38.743 1.00 63.62 294 ASN A C 1
ATOM 2275 O O . ASN A 1 294 ? -17.174 1.412 38.258 1.00 63.62 294 ASN A O 1
ATOM 2279 N N . ARG A 1 295 ? -15.014 1.950 38.020 1.00 65.88 295 ARG A N 1
ATOM 2280 C CA . ARG A 1 295 ? -14.947 1.535 36.602 1.00 65.88 295 ARG A CA 1
ATOM 2281 C C . ARG A 1 295 ? -15.061 0.024 36.401 1.00 65.88 295 ARG A C 1
ATOM 2283 O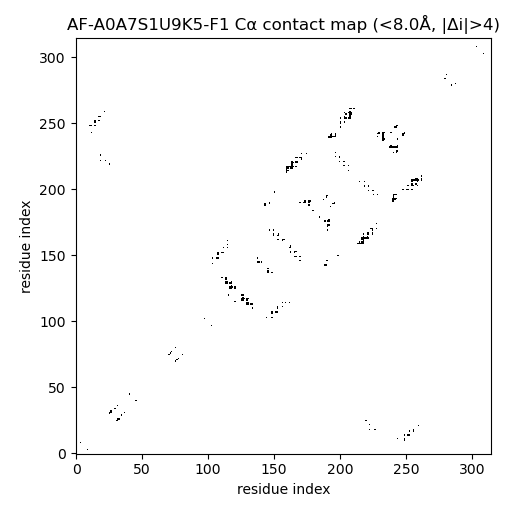 O . ARG A 1 295 ? -15.526 -0.408 35.352 1.00 65.88 295 ARG A O 1
ATOM 2290 N N . CYS A 1 296 ? -14.620 -0.774 37.369 1.00 63.72 296 CYS A N 1
ATOM 2291 C CA . CYS A 1 296 ? -14.780 -2.226 37.342 1.00 63.72 296 CYS A CA 1
ATOM 2292 C C . CYS A 1 296 ? -16.180 -2.674 37.793 1.00 63.72 296 CYS A C 1
ATOM 2294 O O . CYS A 1 296 ? -16.589 -3.773 37.434 1.00 63.72 296 CYS A O 1
ATOM 2296 N N . TRP A 1 297 ? -16.912 -1.845 38.547 1.00 57.78 297 TRP A N 1
ATOM 2297 C CA . TRP A 1 297 ? -18.240 -2.172 39.082 1.00 57.78 297 TRP A CA 1
ATOM 2298 C C . TRP A 1 297 ? -19.399 -1.725 38.171 1.00 57.78 297 TRP A C 1
ATOM 2300 O O . TRP A 1 297 ? -20.400 -2.430 38.063 1.00 57.78 297 TRP A O 1
ATOM 2310 N N . GLU A 1 298 ? -19.261 -0.605 37.453 1.00 55.72 298 GLU A N 1
ATOM 2311 C CA . GLU A 1 298 ? -20.304 -0.083 36.548 1.00 55.72 298 GLU A CA 1
ATOM 2312 C C . GLU A 1 298 ? -20.720 -1.000 35.370 1.00 55.72 298 GLU A C 1
ATOM 2314 O O . GLU A 1 298 ? -21.913 -1.006 35.044 1.00 55.72 298 GLU A O 1
ATOM 2319 N N . PRO A 1 299 ? -19.836 -1.799 34.729 1.00 55.62 299 PRO A N 1
ATOM 2320 C CA . PRO A 1 299 ? -20.256 -2.624 33.600 1.00 55.62 299 PRO A CA 1
ATOM 2321 C C . PRO A 1 299 ? -21.184 -3.776 34.009 1.00 55.62 299 PRO A C 1
ATOM 2323 O O . PRO A 1 299 ? -22.088 -4.111 33.250 1.00 55.62 299 PRO A O 1
ATOM 2326 N N . GLU A 1 300 ? -21.039 -4.359 35.205 1.00 56.44 300 GLU A N 1
ATOM 2327 C CA . GLU A 1 300 ? -21.912 -5.467 35.626 1.00 56.44 300 GLU A CA 1
ATOM 2328 C C . GLU A 1 300 ? -23.334 -5.011 35.981 1.00 56.44 300 GLU A C 1
ATOM 2330 O O . GLU A 1 300 ? -24.295 -5.725 35.693 1.00 56.44 300 GLU A O 1
ATOM 2335 N N . GLU A 1 301 ? -23.504 -3.830 36.577 1.00 56.81 301 GLU A N 1
ATOM 2336 C CA . GLU A 1 301 ? -24.833 -3.310 36.921 1.00 56.81 301 GLU A CA 1
ATOM 2337 C C . GLU A 1 301 ? -25.597 -2.795 35.698 1.00 56.81 301 GLU A C 1
ATOM 2339 O O . GLU A 1 301 ? -26.797 -3.053 35.577 1.00 56.81 301 GLU A O 1
ATOM 2344 N N . GLN A 1 302 ? -24.916 -2.145 34.747 1.00 57.25 302 GLN A N 1
ATOM 2345 C CA . GLN A 1 302 ? -25.550 -1.733 33.490 1.00 57.25 302 GLN A CA 1
ATOM 2346 C C . GLN A 1 302 ? -25.928 -2.938 32.617 1.00 57.25 302 GLN A C 1
ATOM 2348 O O . GLN A 1 302 ? -26.993 -2.928 31.998 1.00 57.25 302 GLN A O 1
ATOM 2353 N N . GLN A 1 303 ? -25.125 -4.008 32.626 1.00 56.16 303 GLN A N 1
ATOM 2354 C CA . GLN A 1 303 ? -25.447 -5.247 31.916 1.00 56.16 303 GLN A CA 1
ATOM 2355 C C . GLN A 1 303 ? -26.622 -5.996 32.573 1.00 56.16 303 GLN A C 1
ATOM 2357 O O . GLN A 1 303 ? -27.542 -6.424 31.879 1.00 56.16 303 GLN A O 1
ATOM 2362 N N . ARG A 1 304 ? -26.687 -6.057 33.913 1.00 58.53 304 ARG A N 1
ATOM 2363 C CA . ARG A 1 304 ? -27.836 -6.644 34.639 1.00 58.53 304 ARG A CA 1
ATOM 2364 C C . ARG A 1 304 ? -29.136 -5.852 34.456 1.00 58.53 304 ARG A C 1
ATOM 2366 O O . ARG A 1 304 ? -30.207 -6.457 34.417 1.00 58.53 304 ARG A O 1
ATOM 2373 N N . GLN A 1 305 ? -29.063 -4.524 34.323 1.00 58.59 305 GLN A N 1
ATOM 2374 C CA . GLN A 1 305 ? -30.232 -3.692 34.010 1.00 58.59 305 GLN A CA 1
ATOM 2375 C C . GLN A 1 305 ? -30.705 -3.857 32.558 1.00 58.59 305 GLN A C 1
ATOM 2377 O O . GLN A 1 305 ? -31.911 -3.815 32.312 1.00 58.59 305 GLN A O 1
ATOM 2382 N N . GLN A 1 306 ? -29.794 -4.077 31.603 1.00 55.16 306 GLN A N 1
ATOM 2383 C CA . GLN A 1 306 ? -30.153 -4.335 30.203 1.00 55.16 306 GLN A CA 1
ATOM 2384 C C . GLN A 1 306 ? -30.714 -5.746 29.974 1.00 55.16 306 GLN A C 1
ATOM 2386 O O . GLN A 1 306 ? -31.625 -5.901 29.162 1.00 55.16 306 GLN A O 1
ATOM 2391 N N . ASP A 1 307 ? -30.262 -6.746 30.734 1.00 61.28 307 ASP A N 1
ATOM 2392 C CA . ASP A 1 307 ? -30.737 -8.133 30.612 1.00 61.28 307 ASP A CA 1
ATOM 2393 C C . ASP A 1 307 ? -32.098 -8.394 31.292 1.00 61.28 307 ASP A C 1
ATOM 2395 O O . ASP A 1 307 ? -32.615 -9.512 31.256 1.00 61.28 307 ASP A O 1
ATOM 2399 N N . GLY A 1 308 ? -32.727 -7.381 31.903 1.00 53.19 308 GLY A N 1
ATOM 2400 C CA . GLY A 1 308 ? -34.100 -7.480 32.416 1.00 53.19 308 GLY A CA 1
ATOM 2401 C C . GLY A 1 308 ? -34.301 -8.509 33.537 1.00 53.19 308 GLY A C 1
ATOM 2402 O O . GLY A 1 308 ? -35.440 -8.884 33.831 1.00 53.19 308 GLY A O 1
ATOM 2403 N N . VAL A 1 309 ? -33.225 -8.968 34.183 1.00 53.59 309 VAL A N 1
ATOM 2404 C CA . VAL A 1 309 ? -33.288 -9.936 35.284 1.00 53.59 309 VAL A CA 1
ATOM 2405 C C . VAL A 1 309 ? -33.629 -9.197 36.577 1.00 53.59 309 VAL A C 1
ATOM 2407 O O . VAL A 1 309 ? -32.781 -8.947 37.431 1.00 53.59 309 VAL A O 1
ATOM 2410 N N . TRP A 1 310 ? -34.903 -8.846 36.743 1.00 55.00 310 TRP A N 1
ATOM 2411 C CA . TRP A 1 310 ? -35.433 -8.488 38.055 1.00 55.00 310 TRP A CA 1
ATOM 2412 C C . TRP A 1 310 ? -35.501 -9.763 38.892 1.00 55.00 310 TRP A C 1
ATOM 2414 O O . TRP A 1 310 ? -36.447 -10.548 38.783 1.00 55.00 310 TRP A O 1
ATOM 2424 N N . ILE A 1 311 ? -34.482 -9.989 39.721 1.00 53.34 311 ILE A N 1
ATOM 2425 C CA . ILE A 1 311 ? -34.576 -10.954 40.814 1.00 53.34 311 ILE A CA 1
ATOM 2426 C C . ILE A 1 311 ? -35.689 -10.432 41.724 1.00 53.34 311 ILE A C 1
ATOM 2428 O O . ILE A 1 311 ? -35.525 -9.430 42.413 1.00 53.34 311 ILE A O 1
ATOM 2432 N N . LYS A 1 312 ? -36.859 -11.074 41.672 1.00 53.41 312 LYS A N 1
ATOM 2433 C CA . LYS A 1 312 ? -37.914 -10.850 42.658 1.00 53.41 312 LYS A CA 1
ATOM 2434 C C . LYS A 1 312 ? -37.351 -11.263 44.012 1.00 53.41 312 LYS A C 1
ATOM 2436 O O . LYS A 1 312 ? -37.153 -12.454 44.247 1.00 53.41 312 LYS A O 1
ATOM 2441 N N . GLU A 1 313 ? -37.081 -10.287 44.869 1.00 50.09 313 GLU A N 1
ATOM 2442 C CA . GLU A 1 313 ? -36.840 -10.539 46.285 1.00 50.09 313 GLU A CA 1
ATOM 2443 C C . GLU A 1 313 ? -38.057 -11.286 46.846 1.00 50.09 313 GLU A C 1
ATOM 2445 O O . GLU A 1 313 ? -39.205 -10.860 46.685 1.00 50.09 313 GLU A O 1
ATOM 2450 N N . ALA A 1 314 ? -37.803 -12.471 47.400 1.00 46.75 314 ALA A N 1
ATOM 2451 C CA . ALA A 1 314 ? -38.817 -13.268 48.071 1.00 46.75 314 ALA A CA 1
ATOM 2452 C C . ALA A 1 314 ? -39.092 -12.674 49.470 1.00 46.75 314 ALA A C 1
ATOM 2454 O O . ALA A 1 314 ? -38.140 -12.214 50.104 1.00 46.75 314 ALA A O 1
ATOM 2455 N N . PRO A 1 315 ? -40.360 -12.668 49.924 1.00 57.69 315 PRO A N 1
ATOM 2456 C CA . PRO A 1 315 ? -40.770 -12.129 51.223 1.00 57.69 315 PRO A CA 1
ATOM 2457 C C . PRO A 1 315 ? -40.265 -12.947 52.418 1.00 57.69 315 PRO A C 1
ATOM 2459 O O . PRO A 1 315 ? -40.079 -14.178 52.266 1.00 57.69 315 PRO A O 1
#

Foldseek 3Di:
DDDDPVPLVVLLVVLVVLLVVVLVCLCPVPVVVCVVVVVVVCVVVVVVVVVVVVVVVVVVVVVVVVVVVVCCVVPPPPVVVVVVVVVVVPPPPPPPPPDDPVSLVVLLVLLLVLLCQLPVPPDPVSVVVSVVVNVVSLVPDDQVSNLVSLLSCLVPNPAQQVNLVSLLVLLVVLVVVLPDDPVVCPDLRPSLALVLLVSLLVLLQVLLPDLDPRHSSNVSSSSVSLVVLSVSLVVDPDNSNCCSPPVNSVSSVVSSVSNVVSVVVVVVVVVVVVVVVVVCCVVCVPVVVVVVVCVVPVVVVVVCVVVPPPPPDDD

Radius of gyration: 28.14 Å; Cα contacts (8 Å, |Δi|>4): 194; chains: 1; bounding box: 80×49×78 Å

pLDDT: mean 77.02, std 18.7, range [29.98, 97.62]

Secondary structure (DSSP, 8-state):
-PPP-TTHHHHHHHHHHHHHHHHHHHHHHH-HHHHHHHHHHHHHHHHHHHHHHHHHHHHHHHHHHHHHHHHHHHHS-HHHHHHHHHHHHT---------SHHHHHHHHHHHHHHHHHHHH-S-HHHHHHHHHHHHHHHHHS-HHHHHHHHHHHHHH---HHHHHHHHHHHHHHHHHHHTS-GGG--S--GGGSHHHHHHHHHHHHHHTT--SSTTHHHHHHHHHHHHHHHHHHTTSSS-TT-TTSHHHHHHHHHHHHHHHHHHHHHHHHHHHHHHHHHHHHHH-HHHHHHHHHHHHHHHHHHHHHHTT-------

Organism: NCBI:txid124430

InterPro domains:
  IPR019516 Glomulin/ALF4 [PTHR15430] (107-248)

Nearest PDB structures (foldseek):
  4f52-assembly1_E  TM=7.512E-01  e=2.332E-03  Homo sapiens
  4f52-assembly2_F  TM=7.552E-01  e=6.652E-03  Homo sapiens
  3i9y-assembly1_A  TM=2.504E-01  e=2.962E+00  Vibrio parahaemolyticus

Mean predicted aligned error: 14.91 Å

Solvent-accessible surface area (backbone atoms only — not comparable to full-atom values): 17560 Å² total; per-residue (Å²): 137,82,83,79,62,82,71,58,54,58,61,52,50,51,50,52,50,58,46,50,54,52,49,54,41,50,47,66,79,56,45,41,70,54,56,56,40,42,63,49,46,51,47,59,61,41,48,59,50,49,52,52,47,51,51,50,51,52,48,51,51,48,53,52,50,50,50,50,49,51,50,40,68,77,74,43,65,78,70,65,53,57,55,57,58,54,58,63,68,75,68,72,70,73,78,77,75,82,80,57,74,63,50,55,52,53,52,46,53,51,46,48,55,30,52,49,38,44,70,70,46,91,47,68,67,54,18,52,49,26,50,51,49,45,53,56,49,49,70,72,38,53,74,65,57,30,49,55,46,46,53,50,42,54,70,66,48,90,46,38,61,63,25,13,51,44,35,43,54,49,38,54,49,30,52,60,61,66,75,48,60,77,87,73,57,86,56,92,51,66,66,52,25,47,63,48,44,48,52,44,47,58,49,42,46,52,58,32,68,56,96,56,88,83,38,57,52,28,48,52,26,39,52,54,37,50,52,52,48,54,64,52,38,72,73,42,97,66,55,56,31,46,55,83,37,71,69,45,44,52,52,45,51,54,19,52,51,32,35,50,52,53,49,52,54,49,51,56,50,50,53,49,53,52,51,52,50,52,51,47,48,72,76,38,54,70,63,50,52,52,50,50,51,50,65,68,48,50,61,59,56,55,48,46,63,72,68,65,68,76,77,76,82,78,133

Sequence (315 aa):
MLEPRTGDDAAQLDVCRELEGLVAWGDSAHGLGEASASLGVWASSEDELASKDARREALAKRLMEEQKQAYLREHVGVEEWQEAASVKRRRRTTPRAFRGADAAADLEELCQLLSSAMLQSPLPELRRQAHGAVLGILQRCSTRSRWLLLRALCVRCPYDAVRGLYLDVMRQNVVAQWDLPAEQHSSPCPFLSPHVAHLVRARLRLAGTREQDDGLDATAACLSLLRILLLRDGKHEEARTGIWTPGSVSELRASLRAILAAEDVRRASLDEIESNQRAALIQHPATLALGIINRCWEPEEQQRQQDGVWIKEAP